Protein AF-A0A7D5HWD3-F1 (afdb_monomer)

Foldseek 3Di:
DVVVVVVVVVVVVVVVVVPPPVCPPDQDLCQQQDDDDDDQCCCVVVVFQKEWEDDQFKIKIKGWLAPLQDQKFKAWDQDPPQGIAEFRKGFKWWADPVRDIDTSVQWDWGDDGRTIMIGHNDRGTMIMIMGTADRFKGKGFDRRAFTKYKYKAYAQKDAPDPVQKDWPPDQWDWDADPRIIMTIHRGHRDRMIMIGIDRNVVVVVVVVVVVVVVVVVVVVVVVVVVVVVVVVVVCVVVPPPDDD

Radius of gyration: 29.06 Å; Cα contacts (8 Å, |Δi|>4): 435; chains: 1; bounding box: 81×44×94 Å

Mean predicted aligned error: 9.79 Å

Secondary structure (DSSP, 8-state):
-HHHHHHHHHHHHHHHHHS---------HHHHT------TTHHHHTT-SEEEEEETTEEEEEEE-TTT---EEEEEEEETTTEEEEPP-EEEEEE-TTS-EEEGGGSEEEE-SS-EEEE-SSSSSEEEEEEE--SSEEEEE--STT--EEEEPPTTEE---TTT-EEESS--EEEEETTEEEEEES---SSEEEEE-EEHHHHHHHHHHHHHHHHHHHHHHHHHHHHHHHHHHHHHHTT-----

Solvent-accessible surface area (backbone atoms only — not comparable to full-atom values): 13251 Å² total; per-residue (Å²): 116,73,71,61,55,51,53,50,52,52,49,52,51,53,49,56,66,67,48,76,79,80,70,74,92,57,81,42,70,71,45,24,56,37,91,71,90,78,70,83,54,49,29,68,77,67,74,19,38,28,30,33,48,35,48,96,51,31,30,42,37,36,34,54,34,59,86,67,74,52,42,67,43,59,32,34,42,83,38,98,86,77,44,50,29,47,51,69,58,24,30,32,35,38,32,38,82,88,66,54,72,43,50,34,93,61,40,52,74,49,74,52,86,40,24,25,39,36,39,52,81,50,54,47,28,34,42,33,38,31,32,71,38,54,94,51,36,43,75,44,52,45,60,61,72,57,38,20,36,32,41,34,44,34,76,52,30,44,47,83,51,77,93,62,14,41,67,36,71,78,83,57,52,77,51,76,57,94,62,19,29,38,41,36,26,80,55,37,81,56,62,48,40,40,40,29,34,38,54,53,68,58,52,55,55,51,52,51,52,52,53,52,52,50,52,52,51,51,51,50,55,53,50,53,55,54,50,51,54,49,55,52,50,53,42,66,72,65,62,72,76,73,84,132

Sequence (244 aa):
MRRRWLLIALAVVALAAGAGCLGSGTVSDQQLAQNATYDWNATEEANASVVVNATGGSYQAVLNVTGSNETELRFSQSSTFTGDQPVPIAAVQFRHPNGTVVNASAIDVSEGRDAVTVTLPGENGTFAYTAPMGSRSLGVPVVLSGASHEVVLPEGMRANLPVFGQVSPSGYERTVVDDRTHLHWSSVEANQLSVRYYLERDVYLFAGLVALAALVAVGGVVYFRLQIRRLEREREESGLDVNE

pLDDT: mean 88.35, std 12.12, range [39.94, 98.5]

Nearest PDB structures (foldseek):
  8atm-assembly1_B  TM=4.277E-01  e=1.608E-01  Homo sapiens
  8atm-assembly1_A  TM=3.998E-01  e=2.254E-01  Homo sapiens
  8ato-assembly1_A  TM=3.982E-01  e=7.350E-01  Homo sapiens
  7q1u-assembly1_B  TM=1.502E-01  e=6.947E-01  Escherichia coli K-12
  3d3i-assembly1_A  TM=1.543E-01  e=1.710E+00  Escherichia coli K-12

Structure (mmCIF, N/CA/C/O backbone):
data_AF-A0A7D5HWD3-F1
#
_entry.id   AF-A0A7D5HWD3-F1
#
loop_
_atom_site.group_PDB
_atom_site.id
_atom_site.type_symbol
_atom_site.label_atom_id
_atom_site.label_alt_id
_atom_site.label_comp_id
_atom_site.label_asym_id
_atom_site.label_entity_id
_atom_site.label_seq_id
_atom_site.pdbx_PDB_ins_code
_atom_site.Cartn_x
_atom_site.Cartn_y
_atom_site.Cartn_z
_atom_site.occupancy
_atom_site.B_iso_or_equiv
_atom_site.auth_seq_id
_atom_site.auth_comp_id
_atom_site.auth_asym_id
_atom_site.auth_atom_id
_atom_site.pdbx_PDB_model_num
ATOM 1 N N . MET A 1 1 ? 38.207 -26.701 36.034 1.00 59.94 1 MET A N 1
ATOM 2 C CA . MET A 1 1 ? 37.498 -25.508 35.506 1.00 59.94 1 MET A CA 1
ATOM 3 C C . MET A 1 1 ? 37.624 -25.348 33.987 1.00 59.94 1 MET A C 1
ATOM 5 O O . MET A 1 1 ? 36.594 -25.202 33.350 1.00 59.94 1 MET A O 1
ATOM 9 N N . ARG A 1 2 ? 38.815 -25.461 33.373 1.00 64.31 2 ARG A N 1
ATOM 10 C CA . ARG A 1 2 ? 39.045 -25.231 31.921 1.00 64.31 2 ARG A CA 1
ATOM 11 C C . ARG A 1 2 ? 38.179 -26.063 30.949 1.00 64.31 2 ARG A C 1
ATOM 13 O O . ARG A 1 2 ? 37.756 -25.549 29.925 1.00 64.31 2 ARG A O 1
ATOM 20 N N . ARG A 1 3 ? 37.837 -27.312 31.294 1.00 68.50 3 ARG A N 1
ATOM 21 C CA . ARG A 1 3 ? 37.014 -28.200 30.443 1.00 68.50 3 ARG A CA 1
ATOM 22 C C . ARG A 1 3 ? 35.540 -27.778 30.341 1.00 68.50 3 ARG A C 1
ATOM 24 O O . ARG A 1 3 ? 34.921 -28.011 29.315 1.00 68.50 3 ARG A O 1
ATOM 31 N N . ARG A 1 4 ? 34.991 -27.133 31.381 1.00 72.06 4 ARG A N 1
ATOM 32 C CA . ARG A 1 4 ? 33.606 -26.620 31.372 1.00 72.06 4 ARG A CA 1
ATOM 33 C C . ARG A 1 4 ? 33.481 -25.379 30.482 1.00 72.06 4 ARG A C 1
ATOM 35 O O . ARG A 1 4 ? 32.519 -25.268 29.740 1.00 72.06 4 ARG A O 1
ATOM 42 N N . TRP A 1 5 ? 34.499 -24.519 30.485 1.00 75.56 5 TRP A N 1
ATOM 43 C CA . TRP A 1 5 ? 34.571 -23.349 29.604 1.00 75.56 5 TRP A CA 1
ATOM 44 C C . TRP A 1 5 ? 34.705 -23.725 28.124 1.00 75.56 5 TRP A C 1
ATOM 46 O O . TRP A 1 5 ? 34.058 -23.108 27.288 1.00 75.56 5 TRP A O 1
ATOM 56 N N . LEU A 1 6 ? 35.464 -24.780 27.804 1.00 82.12 6 LEU A N 1
ATOM 57 C CA . LEU A 1 6 ? 35.578 -25.282 26.428 1.00 82.12 6 LEU A CA 1
ATOM 58 C C . LEU A 1 6 ? 34.249 -25.823 25.881 1.00 82.12 6 LEU A C 1
ATOM 60 O O . LEU A 1 6 ? 33.927 -25.588 24.723 1.00 82.12 6 LEU A O 1
ATOM 64 N N . LEU A 1 7 ? 33.458 -26.505 26.714 1.00 82.06 7 LEU A N 1
ATOM 65 C CA . LEU A 1 7 ? 32.143 -27.017 26.312 1.00 82.06 7 LEU A CA 1
ATOM 66 C C . LEU A 1 7 ? 31.121 -25.893 26.109 1.00 82.06 7 LEU A C 1
ATOM 68 O O . LEU A 1 7 ? 30.329 -25.957 25.176 1.00 82.06 7 LEU A O 1
ATOM 72 N N . ILE A 1 8 ? 31.171 -24.847 26.940 1.00 83.00 8 ILE A N 1
ATOM 73 C CA . ILE A 1 8 ? 30.324 -23.659 26.775 1.00 83.00 8 ILE A CA 1
ATOM 74 C C . ILE A 1 8 ? 30.700 -22.912 25.492 1.00 83.00 8 ILE A C 1
ATOM 76 O O . ILE A 1 8 ? 29.816 -22.555 24.723 1.00 83.00 8 ILE A O 1
ATOM 80 N N . ALA A 1 9 ? 31.994 -22.735 25.213 1.00 82.56 9 ALA A N 1
ATOM 81 C CA . ALA A 1 9 ? 32.448 -22.102 23.977 1.00 82.56 9 ALA A CA 1
ATOM 82 C C . ALA A 1 9 ? 32.003 -22.890 22.733 1.00 82.56 9 ALA A C 1
ATOM 84 O O . ALA A 1 9 ? 31.501 -22.301 21.781 1.00 82.56 9 ALA A O 1
ATOM 85 N N . LEU A 1 10 ? 32.109 -24.223 22.765 1.00 83.69 10 LEU A N 1
ATOM 86 C CA . LEU A 1 10 ? 31.647 -25.084 21.675 1.00 83.69 10 LEU A CA 1
ATOM 87 C C . LEU A 1 10 ? 30.123 -25.001 21.482 1.00 83.69 10 LEU A C 1
ATOM 89 O O . LEU 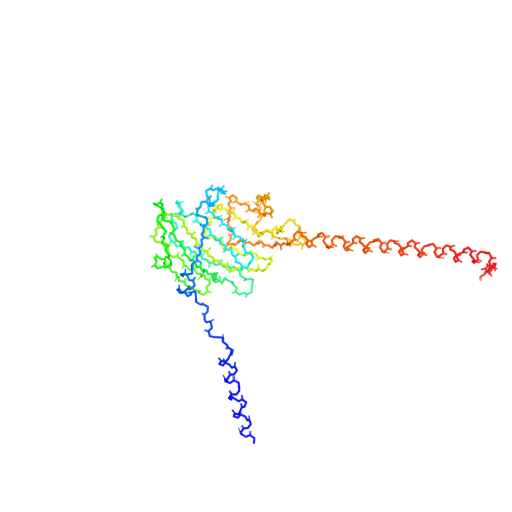A 1 10 ? 29.654 -24.948 20.350 1.00 83.69 10 LEU A O 1
ATOM 93 N N . ALA A 1 11 ? 29.355 -24.945 22.574 1.00 80.75 11 ALA A N 1
ATOM 94 C CA . ALA A 1 11 ? 27.904 -24.792 22.523 1.00 80.75 11 ALA A CA 1
ATOM 95 C C . ALA A 1 11 ? 27.486 -23.422 21.971 1.00 80.75 11 ALA A C 1
ATOM 97 O O . ALA A 1 11 ? 26.569 -23.358 21.163 1.00 80.75 11 ALA A O 1
ATOM 98 N N . VAL A 1 12 ? 28.180 -22.340 22.342 1.00 79.44 12 VAL A N 1
ATOM 99 C CA . VAL A 1 12 ? 27.933 -20.995 21.794 1.00 79.44 12 VAL A CA 1
ATOM 100 C C . VAL A 1 12 ? 28.265 -20.942 20.303 1.00 79.44 12 VAL A C 1
ATOM 102 O O . VAL A 1 12 ? 27.492 -20.377 19.541 1.00 79.44 12 VAL A O 1
ATOM 105 N N . VAL A 1 13 ? 29.355 -21.578 19.862 1.00 78.12 13 VAL A N 1
ATOM 106 C CA . VAL A 1 13 ? 29.702 -21.672 18.432 1.00 78.12 13 VAL A CA 1
ATOM 107 C C . VAL A 1 13 ? 28.678 -22.510 17.663 1.00 78.12 13 VAL A C 1
ATOM 109 O O . VAL A 1 13 ? 28.258 -22.109 16.584 1.00 78.12 13 VAL A O 1
ATOM 112 N N . ALA A 1 14 ? 28.221 -23.633 18.219 1.00 77.31 14 ALA A N 1
ATOM 113 C CA . ALA A 1 14 ? 27.182 -24.457 17.602 1.00 77.31 14 ALA A CA 1
ATOM 114 C C . ALA A 1 14 ? 25.828 -23.729 17.533 1.00 77.31 14 ALA A C 1
ATOM 116 O O . ALA A 1 14 ? 25.111 -23.850 16.544 1.00 77.31 14 ALA A O 1
ATOM 117 N N . LEU A 1 15 ? 25.494 -22.933 18.552 1.00 71.62 15 LEU A N 1
ATOM 118 C CA . LEU A 1 15 ? 24.269 -22.137 18.593 1.00 71.62 15 LEU A CA 1
ATOM 119 C C . LEU A 1 15 ? 24.356 -20.917 17.665 1.00 71.62 15 LEU A C 1
ATOM 121 O O . LEU A 1 15 ? 23.364 -20.576 17.037 1.00 71.62 15 LEU A O 1
ATOM 125 N N . ALA A 1 16 ? 25.542 -20.326 17.494 1.00 65.56 16 ALA A N 1
ATOM 126 C CA . ALA A 1 16 ? 25.808 -19.294 16.490 1.00 65.56 16 ALA A CA 1
ATOM 127 C C . ALA A 1 16 ? 25.813 -19.848 15.054 1.00 65.56 16 ALA A C 1
ATOM 129 O O . ALA A 1 16 ? 25.430 -19.139 14.133 1.00 65.56 16 ALA A O 1
ATOM 130 N N . ALA A 1 17 ? 26.205 -21.111 14.857 1.00 64.06 17 ALA A N 1
ATOM 131 C CA . ALA A 1 17 ? 26.113 -21.790 13.563 1.00 64.06 17 ALA A CA 1
ATOM 132 C C . ALA A 1 17 ? 24.680 -22.259 13.239 1.00 64.06 17 ALA A C 1
ATOM 134 O O . ALA A 1 17 ? 24.311 -22.333 12.071 1.00 64.06 17 ALA A O 1
ATOM 135 N N . GLY A 1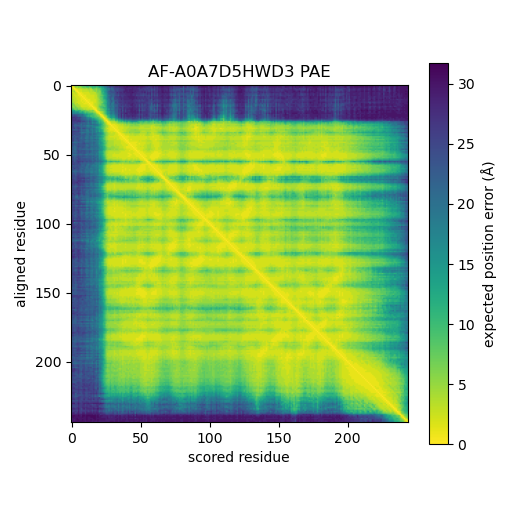 18 ? 23.874 -22.575 14.261 1.00 57.34 18 GLY A N 1
ATOM 136 C CA . GLY A 1 18 ? 22.461 -22.947 14.123 1.00 57.34 18 GLY A CA 1
ATOM 137 C C . GLY A 1 18 ? 21.504 -21.752 14.058 1.00 57.34 18 GLY A C 1
ATOM 138 O O . GLY A 1 18 ? 20.444 -21.842 13.441 1.00 57.34 18 GLY A O 1
ATOM 139 N N . ALA A 1 19 ? 21.876 -20.615 14.648 1.00 55.75 19 ALA A N 1
ATOM 140 C CA . ALA A 1 19 ? 21.243 -19.334 14.386 1.00 55.75 19 ALA A CA 1
ATOM 141 C C . ALA A 1 19 ? 21.695 -18.887 12.995 1.00 55.75 19 ALA A C 1
ATOM 143 O O . ALA A 1 19 ? 22.733 -18.250 12.861 1.00 55.75 19 ALA A O 1
ATOM 144 N N . GLY A 1 20 ? 20.948 -19.266 11.957 1.00 42.69 20 GLY A N 1
ATOM 145 C CA . GLY A 1 20 ? 21.157 -18.852 10.569 1.00 42.69 20 GLY A CA 1
ATOM 146 C C . GLY A 1 20 ? 21.033 -17.337 10.371 1.00 42.69 20 GLY A C 1
ATOM 147 O O . GLY A 1 20 ? 20.156 -16.870 9.658 1.00 42.69 20 GLY A O 1
ATOM 148 N N . CYS A 1 21 ? 21.927 -16.562 10.982 1.00 51.97 21 CYS A N 1
ATOM 149 C CA . CYS A 1 21 ? 22.074 -15.120 10.830 1.00 51.97 21 CYS A CA 1
ATOM 150 C C . CYS A 1 21 ? 23.088 -14.789 9.717 1.00 51.97 21 CYS A C 1
ATOM 152 O O . CYS A 1 21 ? 23.757 -13.762 9.747 1.00 51.97 21 CYS A 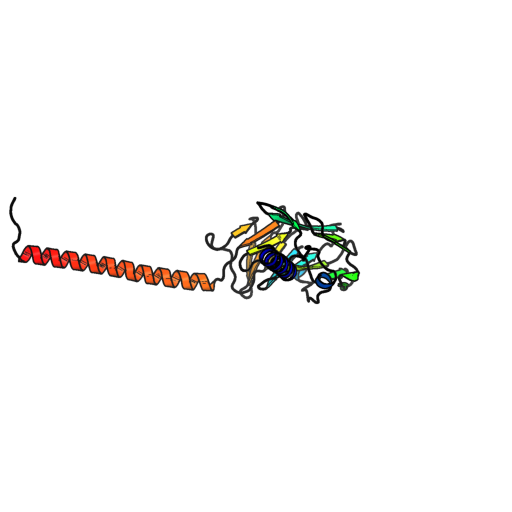O 1
ATOM 154 N N . LEU A 1 22 ? 23.222 -15.693 8.739 1.00 44.69 22 LEU A N 1
ATOM 155 C CA . LEU A 1 22 ? 23.983 -15.505 7.499 1.00 44.69 22 LEU A CA 1
ATOM 156 C C . LEU A 1 22 ? 23.052 -15.203 6.313 1.00 44.69 22 LEU A C 1
ATOM 158 O O . LEU A 1 22 ? 23.360 -15.536 5.175 1.00 44.69 22 LEU A O 1
ATOM 162 N N . GLY A 1 23 ? 21.903 -14.578 6.573 1.00 41.31 23 GLY A N 1
ATOM 163 C CA . GLY A 1 23 ? 21.117 -13.913 5.541 1.00 41.31 23 GLY A CA 1
ATOM 164 C C . GLY A 1 23 ? 21.612 -12.482 5.394 1.00 41.31 23 GLY A C 1
ATOM 165 O O . GLY A 1 23 ? 21.007 -11.569 5.948 1.00 41.31 23 GLY A O 1
ATOM 166 N N . SER A 1 24 ? 22.731 -12.271 4.698 1.00 42.19 24 SER A N 1
ATOM 167 C CA . SER A 1 24 ? 22.982 -10.956 4.107 1.00 42.19 24 SER A CA 1
ATOM 168 C C . SER A 1 24 ? 21.810 -10.689 3.168 1.00 42.19 24 SER A C 1
ATOM 170 O O . SER A 1 24 ? 21.626 -11.442 2.214 1.00 42.19 24 SER A O 1
ATOM 172 N N . GLY A 1 25 ? 20.974 -9.708 3.514 1.00 47.97 25 GLY A N 1
ATOM 173 C CA . GLY A 1 25 ? 19.828 -9.269 2.724 1.00 47.97 25 GLY A CA 1
ATOM 174 C C . GLY A 1 25 ? 20.307 -8.771 1.373 1.00 47.97 25 GLY A C 1
ATOM 175 O O . GLY A 1 25 ? 20.655 -7.611 1.231 1.00 47.97 25 GLY A O 1
ATOM 176 N N . THR A 1 26 ? 20.438 -9.704 0.444 1.00 57.28 26 THR A N 1
ATOM 177 C CA . THR A 1 26 ? 20.667 -9.461 -0.968 1.00 57.28 26 THR A CA 1
ATOM 178 C C . THR A 1 26 ? 19.527 -10.152 -1.694 1.00 57.28 26 THR A C 1
ATOM 180 O O . THR A 1 26 ? 19.336 -11.363 -1.529 1.00 57.28 26 THR A O 1
ATOM 183 N N . VAL A 1 27 ? 18.761 -9.401 -2.472 1.00 75.56 27 VAL A N 1
ATOM 184 C CA . VAL A 1 27 ? 17.769 -9.888 -3.417 1.00 75.56 27 VAL A CA 1
ATOM 185 C C . VAL A 1 27 ? 18.462 -10.931 -4.292 1.00 75.56 27 VAL A C 1
ATOM 187 O O . VAL A 1 27 ? 19.374 -10.625 -5.052 1.00 75.56 27 VAL A O 1
ATOM 190 N N . SER A 1 28 ? 18.091 -12.198 -4.103 1.00 83.75 28 SER A N 1
ATOM 191 C CA . SER A 1 28 ? 18.726 -13.311 -4.810 1.00 83.75 28 SER A CA 1
ATOM 192 C C . SER A 1 28 ? 18.126 -13.484 -6.200 1.00 83.75 28 SER A C 1
ATOM 194 O O . SER A 1 28 ? 16.915 -13.328 -6.376 1.00 83.75 28 SER A O 1
ATOM 196 N N . ASP A 1 29 ? 18.934 -13.921 -7.166 1.00 85.94 29 ASP A N 1
ATOM 197 C CA . ASP A 1 29 ? 18.457 -14.262 -8.515 1.00 85.94 29 ASP A CA 1
ATOM 198 C C . ASP A 1 29 ? 17.296 -15.263 -8.474 1.00 85.94 29 ASP A C 1
ATOM 200 O O . ASP A 1 29 ? 16.342 -15.170 -9.243 1.00 85.94 29 ASP A O 1
ATOM 204 N N . GLN A 1 30 ? 17.330 -16.198 -7.518 1.00 86.25 30 GLN A N 1
ATOM 205 C CA . GLN A 1 30 ? 16.253 -17.160 -7.306 1.00 86.25 30 GLN A CA 1
ATOM 206 C C . GLN A 1 30 ? 14.950 -16.487 -6.853 1.00 86.25 30 GLN A C 1
ATOM 208 O O . GLN A 1 30 ? 13.875 -16.916 -7.266 1.00 86.25 30 GLN A O 1
ATOM 213 N N . GLN A 1 31 ? 15.026 -15.452 -6.011 1.00 90.81 31 GLN A N 1
ATOM 214 C CA . GLN A 1 31 ? 13.865 -14.670 -5.583 1.00 90.81 31 GLN A CA 1
ATOM 215 C C . GLN A 1 31 ? 13.302 -13.828 -6.731 1.00 90.81 31 GLN A C 1
ATOM 217 O O . GLN A 1 31 ? 12.084 -13.752 -6.903 1.00 90.81 31 GLN A O 1
ATOM 222 N N . LEU A 1 32 ? 14.175 -13.239 -7.546 1.00 92.31 32 LEU A N 1
ATOM 223 C CA . LEU A 1 32 ? 13.786 -12.475 -8.729 1.00 92.31 32 LEU A CA 1
ATOM 224 C C . LEU A 1 32 ? 13.134 -13.353 -9.799 1.00 92.31 32 LEU A C 1
ATOM 226 O O . LEU A 1 32 ? 12.157 -12.933 -10.410 1.00 92.31 32 LEU A O 1
ATOM 230 N N . ALA A 1 33 ? 13.626 -14.579 -9.987 1.00 92.94 33 ALA A N 1
ATOM 231 C CA . ALA A 1 33 ? 13.128 -15.537 -10.973 1.00 92.94 33 ALA A CA 1
ATOM 232 C C . ALA A 1 33 ? 11.915 -16.366 -10.503 1.00 92.94 33 ALA A C 1
ATOM 234 O O . ALA A 1 33 ? 11.529 -17.327 -11.174 1.00 92.94 33 ALA A O 1
ATOM 235 N N . GLN A 1 34 ? 11.315 -16.040 -9.352 1.00 92.50 34 GLN A N 1
ATOM 236 C CA . GLN A 1 34 ? 10.102 -16.712 -8.886 1.00 92.50 34 GLN A CA 1
ATOM 237 C C . GLN A 1 34 ? 8.961 -16.558 -9.897 1.00 92.50 34 GLN A C 1
ATOM 239 O O . GLN A 1 34 ? 8.787 -15.512 -10.521 1.00 92.50 34 GLN A O 1
ATOM 244 N N . ASN A 1 35 ? 8.160 -17.612 -10.038 1.00 90.19 35 ASN A N 1
ATOM 245 C CA . ASN A 1 35 ? 7.008 -17.587 -10.925 1.00 90.19 35 ASN A CA 1
ATOM 246 C C . ASN A 1 35 ? 5.862 -16.802 -10.272 1.00 90.19 35 ASN A C 1
ATOM 248 O O . ASN A 1 35 ? 5.396 -17.170 -9.193 1.00 90.19 35 ASN A O 1
ATOM 252 N N . ALA A 1 36 ? 5.401 -15.749 -10.942 1.00 91.75 36 ALA A N 1
ATOM 253 C CA . ALA A 1 36 ? 4.219 -14.987 -10.571 1.00 91.75 36 ALA A CA 1
ATOM 254 C C . ALA A 1 36 ? 3.399 -14.671 -11.821 1.00 91.75 36 ALA A C 1
ATOM 256 O O . ALA A 1 36 ? 3.931 -14.529 -12.920 1.00 91.75 36 ALA A O 1
ATOM 257 N N . THR A 1 37 ? 2.088 -14.553 -11.651 1.00 93.69 37 THR A N 1
ATOM 258 C CA . THR A 1 37 ? 1.191 -14.061 -12.697 1.00 93.69 37 THR A CA 1
ATOM 259 C C . THR A 1 37 ? 0.743 -12.662 -12.313 1.00 93.69 37 THR A C 1
ATOM 261 O O . THR A 1 37 ? 0.327 -12.449 -11.173 1.00 93.69 37 THR A O 1
ATOM 264 N N . TYR A 1 38 ? 0.853 -11.730 -13.254 1.00 95.62 38 TYR A N 1
ATOM 265 C CA . TYR A 1 38 ? 0.477 -10.334 -13.075 1.00 95.62 38 TYR A CA 1
ATOM 266 C C . TYR A 1 38 ? -0.662 -9.968 -14.012 1.00 95.62 38 TYR A C 1
ATOM 268 O O . TYR A 1 38 ? -0.725 -10.447 -15.148 1.00 95.62 38 TYR A O 1
ATOM 276 N N . ASP A 1 39 ? -1.535 -9.091 -13.531 1.00 95.25 39 ASP A N 1
ATOM 277 C CA . ASP A 1 39 ? -2.525 -8.441 -14.369 1.00 95.25 39 ASP A CA 1
ATOM 278 C C . ASP A 1 39 ? -1.896 -7.228 -15.054 1.00 95.25 39 ASP A C 1
ATOM 280 O O . ASP A 1 39 ? -1.764 -6.143 -14.491 1.00 95.25 39 ASP A O 1
ATOM 284 N N . TRP A 1 40 ? -1.457 -7.444 -16.285 1.00 94.88 40 TRP A N 1
ATOM 285 C CA . TRP A 1 40 ? -0.765 -6.427 -17.056 1.00 94.88 40 TRP A CA 1
ATOM 286 C C . TRP A 1 40 ? -1.671 -5.306 -17.578 1.00 94.88 40 TRP A C 1
ATOM 288 O O . TRP A 1 40 ? -1.148 -4.292 -18.038 1.00 94.88 40 TRP A O 1
ATOM 298 N N . ASN A 1 41 ? -2.993 -5.493 -17.553 1.00 94.50 41 ASN A N 1
ATOM 299 C CA . ASN A 1 41 ? -3.955 -4.494 -18.020 1.00 94.50 41 ASN A CA 1
ATOM 300 C C . ASN A 1 41 ? -4.531 -3.671 -16.864 1.00 94.50 41 ASN A C 1
ATOM 302 O O . ASN A 1 41 ? -5.198 -2.670 -17.111 1.00 94.50 41 ASN A O 1
ATOM 306 N N . ALA A 1 42 ? -4.204 -4.030 -15.619 1.00 93.44 42 ALA A N 1
ATOM 307 C CA . ALA A 1 42 ? -4.673 -3.342 -14.426 1.00 93.44 42 ALA A CA 1
ATOM 308 C C . ALA A 1 42 ? -4.450 -1.822 -14.481 1.00 93.44 42 ALA A C 1
ATOM 310 O O . ALA A 1 42 ? -5.326 -1.067 -14.084 1.00 93.44 42 ALA A O 1
ATOM 311 N N . THR A 1 43 ? -3.310 -1.355 -15.002 1.00 93.69 43 THR A N 1
ATOM 312 C CA . THR A 1 43 ? -3.002 0.083 -15.135 1.00 93.69 43 THR A CA 1
ATOM 313 C C . THR A 1 43 ? -3.934 0.807 -16.108 1.00 93.69 43 THR A C 1
ATOM 315 O O . THR A 1 43 ? -4.334 1.943 -15.855 1.00 93.69 43 THR A O 1
ATOM 318 N N . GLU A 1 44 ? -4.324 0.154 -17.202 1.00 92.50 44 GLU A N 1
ATOM 319 C CA . GLU A 1 44 ? -5.270 0.701 -18.178 1.00 92.50 44 GLU A CA 1
ATOM 320 C C . GLU A 1 44 ? -6.701 0.690 -17.628 1.00 92.50 44 GLU A C 1
ATOM 322 O O . GLU A 1 44 ? -7.410 1.690 -17.739 1.00 92.50 44 GLU A O 1
ATOM 327 N N . GLU A 1 45 ? -7.108 -0.405 -16.981 1.00 92.75 45 GLU A N 1
ATOM 328 C CA . GLU A 1 45 ? -8.439 -0.558 -16.378 1.00 92.75 45 GLU A CA 1
ATOM 329 C C . GLU A 1 45 ? -8.669 0.419 -15.214 1.00 92.75 45 GLU A C 1
ATOM 331 O O . GLU A 1 45 ? -9.738 1.023 -15.107 1.00 92.75 45 GLU A O 1
ATOM 336 N N . ALA A 1 46 ? -7.645 0.621 -14.383 1.00 91.44 46 ALA A N 1
ATOM 337 C CA . ALA A 1 46 ? -7.629 1.564 -13.265 1.00 91.44 46 ALA A CA 1
ATOM 338 C C . ALA A 1 46 ? -7.447 3.030 -13.692 1.00 91.44 46 ALA A C 1
ATOM 340 O O . ALA A 1 46 ? -7.590 3.937 -12.870 1.00 91.44 46 ALA A O 1
ATOM 341 N N . ASN A 1 47 ? -7.078 3.282 -14.955 1.00 93.62 47 ASN A N 1
ATOM 342 C CA . ASN A 1 47 ? -6.608 4.591 -15.417 1.00 93.62 47 ASN A CA 1
ATOM 343 C C . ASN A 1 47 ? -5.501 5.164 -14.496 1.00 93.62 47 ASN A C 1
ATOM 345 O O . ASN A 1 47 ? -5.504 6.344 -14.129 1.00 93.62 47 ASN A O 1
ATOM 349 N N . ALA A 1 48 ? -4.571 4.299 -14.079 1.00 94.19 48 ALA A N 1
ATOM 350 C CA . ALA A 1 48 ? -3.501 4.604 -13.135 1.00 94.19 48 ALA A CA 1
ATOM 351 C C . ALA A 1 48 ? -2.139 4.172 -13.693 1.00 94.19 48 ALA A C 1
ATOM 353 O O . ALA A 1 48 ? -2.009 3.101 -14.283 1.00 94.19 48 ALA A O 1
ATOM 354 N N . SER A 1 49 ? -1.090 4.969 -13.484 1.00 95.38 49 SER A N 1
ATOM 355 C CA . SER A 1 49 ? 0.266 4.594 -13.908 1.00 95.38 49 SER A CA 1
ATOM 356 C C . SER A 1 49 ? 0.832 3.440 -13.082 1.00 95.38 49 SER A C 1
ATOM 358 O O . SER A 1 49 ? 1.600 2.633 -13.601 1.00 95.38 49 SER A O 1
ATOM 360 N N . VAL A 1 50 ? 0.454 3.350 -11.808 1.00 96.50 50 VAL A N 1
ATOM 361 C CA . VAL A 1 50 ? 0.891 2.297 -10.889 1.00 96.50 50 VAL A CA 1
ATOM 362 C C . VAL A 1 50 ? -0.324 1.665 -10.232 1.00 96.50 50 VAL A C 1
ATOM 364 O O . VAL A 1 50 ? -1.129 2.368 -9.630 1.00 96.50 50 VAL A O 1
ATOM 367 N N . VAL A 1 51 ? -0.435 0.340 -10.294 1.00 97.69 51 VAL A N 1
ATOM 368 C CA . VAL A 1 51 ? -1.477 -0.416 -9.589 1.00 97.69 51 VAL A CA 1
ATOM 369 C C . VAL A 1 51 ? -0.838 -1.408 -8.638 1.00 97.69 51 VAL A C 1
ATOM 371 O O . VAL A 1 51 ? 0.038 -2.182 -9.020 1.00 97.69 51 VAL A O 1
ATOM 374 N N . VAL A 1 52 ? -1.295 -1.394 -7.390 1.00 97.38 52 VAL A N 1
ATOM 375 C CA . VAL A 1 52 ? -0.834 -2.271 -6.319 1.00 97.38 52 VAL A CA 1
ATOM 376 C C . VAL A 1 52 ? -1.990 -3.126 -5.834 1.00 97.38 52 VAL A C 1
ATOM 378 O O . VAL A 1 52 ? -2.944 -2.626 -5.245 1.00 97.38 52 VAL A O 1
ATOM 381 N N . ASN A 1 53 ? -1.881 -4.432 -6.026 1.00 96.81 53 ASN A N 1
ATOM 382 C CA . ASN A 1 53 ? -2.856 -5.415 -5.590 1.00 96.81 53 ASN A CA 1
ATOM 383 C C . ASN A 1 53 ? -2.327 -6.157 -4.356 1.00 96.81 53 ASN A C 1
ATOM 385 O O . ASN A 1 53 ? -1.410 -6.974 -4.448 1.00 96.81 53 ASN A O 1
ATOM 389 N N . ALA A 1 54 ? -2.880 -5.848 -3.183 1.00 95.44 54 ALA A N 1
ATOM 390 C CA . ALA A 1 54 ? -2.467 -6.455 -1.924 1.00 95.44 54 ALA A CA 1
ATOM 391 C C . ALA A 1 54 ? -3.204 -7.779 -1.662 1.00 95.44 54 ALA A C 1
ATOM 393 O O . ALA A 1 54 ? -4.434 -7.826 -1.602 1.00 95.44 54 ALA A O 1
ATOM 394 N N . THR A 1 55 ? -2.438 -8.844 -1.423 1.00 88.12 55 THR A N 1
ATOM 395 C CA . THR A 1 55 ? -2.913 -10.212 -1.177 1.00 88.12 55 THR A CA 1
ATOM 396 C C . THR A 1 55 ? -2.298 -10.738 0.118 1.00 88.12 55 THR A C 1
ATOM 398 O O . THR A 1 55 ? -1.086 -10.872 0.204 1.00 88.12 55 THR A O 1
ATOM 401 N N . GLY A 1 56 ? -3.107 -11.023 1.144 1.00 79.56 56 GLY A N 1
ATOM 402 C CA . GLY A 1 56 ? -2.675 -11.292 2.531 1.00 79.56 56 GLY A CA 1
ATOM 403 C C . GLY A 1 56 ? -1.242 -11.828 2.733 1.00 79.56 56 GLY A C 1
ATOM 404 O O . GLY A 1 56 ? -1.028 -13.036 2.724 1.00 79.56 56 GLY A O 1
ATOM 405 N N . GLY A 1 57 ? -0.284 -10.917 2.967 1.00 87.50 57 GLY A N 1
ATOM 406 C CA . GLY A 1 57 ? 1.136 -11.211 3.230 1.00 87.50 57 GLY A CA 1
ATOM 407 C C . GLY A 1 57 ? 2.122 -10.634 2.204 1.00 87.50 57 GLY A C 1
ATOM 408 O O . GLY A 1 57 ? 3.253 -10.305 2.562 1.00 87.50 57 GLY A O 1
ATOM 409 N N . SER A 1 58 ? 1.692 -10.419 0.962 1.00 94.31 58 SER A N 1
ATOM 410 C CA . SER A 1 58 ? 2.467 -9.753 -0.094 1.00 94.31 58 SER A CA 1
ATOM 411 C C . SER A 1 58 ? 1.579 -8.849 -0.949 1.00 94.31 58 SER A C 1
ATOM 413 O O . SER A 1 58 ? 0.355 -8.911 -0.901 1.00 94.31 58 SER A O 1
ATOM 415 N N . TYR A 1 59 ? 2.179 -7.988 -1.752 1.00 95.69 59 TYR A N 1
ATOM 416 C CA . TYR A 1 59 ? 1.463 -7.264 -2.791 1.00 95.69 59 TYR A CA 1
ATOM 417 C C . TYR A 1 59 ? 2.153 -7.460 -4.130 1.00 95.69 59 TYR A C 1
ATOM 419 O O . TYR A 1 59 ? 3.372 -7.624 -4.200 1.00 95.69 59 TYR A O 1
ATOM 427 N N . GLN A 1 60 ? 1.350 -7.432 -5.182 1.00 97.00 60 GLN A N 1
ATOM 428 C CA . GLN A 1 60 ? 1.804 -7.396 -6.560 1.00 97.00 60 GLN A CA 1
ATOM 429 C C . GLN A 1 60 ? 1.642 -5.971 -7.068 1.00 97.00 60 GLN A C 1
ATOM 431 O O . GLN A 1 60 ? 0.583 -5.373 -6.889 1.00 97.00 60 GLN A O 1
ATOM 436 N N . ALA A 1 61 ? 2.680 -5.419 -7.676 1.00 97.12 61 ALA A N 1
ATOM 437 C CA . ALA A 1 61 ? 2.648 -4.081 -8.239 1.00 97.12 61 ALA A CA 1
ATOM 438 C C . ALA A 1 61 ? 2.940 -4.139 -9.736 1.00 97.12 61 ALA A C 1
ATOM 440 O O . ALA A 1 61 ? 3.822 -4.879 -10.169 1.00 97.12 61 ALA A O 1
ATOM 441 N N . VAL A 1 62 ? 2.192 -3.351 -10.502 1.00 97.62 62 VAL A N 1
ATOM 442 C CA . VAL A 1 62 ? 2.304 -3.218 -11.955 1.00 97.62 62 VAL A CA 1
ATOM 443 C C . VAL A 1 62 ? 2.450 -1.734 -12.275 1.00 9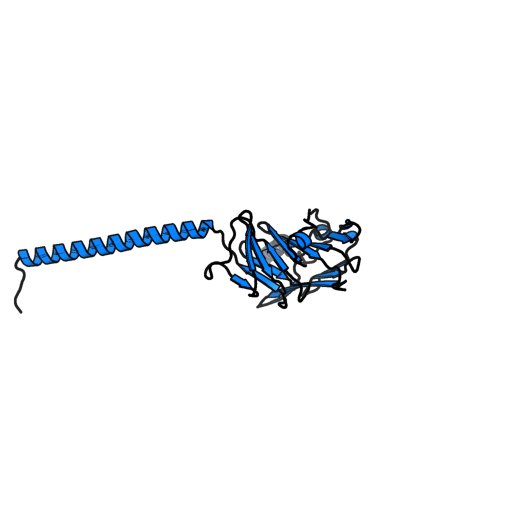7.62 62 VAL A C 1
ATOM 445 O O . VAL A 1 62 ? 1.616 -0.922 -11.883 1.00 97.62 62 VAL A O 1
ATOM 448 N N . LEU A 1 63 ? 3.540 -1.378 -12.948 1.00 95.94 63 LEU A N 1
ATOM 449 C CA . LEU A 1 63 ? 3.966 -0.011 -13.220 1.00 95.94 63 LEU A CA 1
ATOM 450 C C . LEU A 1 63 ? 4.052 0.187 -14.724 1.00 95.94 63 LEU A C 1
ATOM 452 O O . LEU A 1 63 ? 4.807 -0.508 -15.402 1.00 95.94 63 LEU A O 1
ATOM 456 N N . ASN A 1 64 ? 3.311 1.150 -15.251 1.00 95.38 64 ASN A N 1
ATOM 457 C CA . ASN A 1 64 ? 3.450 1.590 -16.627 1.00 95.38 64 ASN A CA 1
ATOM 458 C C . ASN A 1 64 ? 4.527 2.678 -16.705 1.00 95.38 64 ASN A C 1
ATOM 460 O O . ASN A 1 64 ? 4.338 3.779 -16.195 1.00 95.38 64 ASN A O 1
ATOM 464 N N . VAL A 1 65 ? 5.646 2.360 -17.354 1.00 93.31 65 VAL A N 1
ATOM 465 C CA . VAL A 1 65 ? 6.777 3.285 -17.553 1.00 93.31 65 VAL A CA 1
ATOM 466 C C . VAL A 1 65 ? 6.741 3.956 -18.928 1.00 93.31 65 VAL A C 1
ATOM 468 O O . VAL A 1 65 ? 7.650 4.681 -19.316 1.00 93.31 65 VAL A O 1
ATOM 471 N N . THR A 1 66 ? 5.689 3.713 -19.708 1.00 88.81 66 THR A N 1
ATOM 472 C CA . THR A 1 66 ? 5.559 4.296 -21.044 1.00 88.81 66 THR A CA 1
ATOM 473 C C . THR A 1 66 ? 5.436 5.815 -20.941 1.00 88.81 66 THR A C 1
ATOM 475 O O . THR A 1 66 ? 4.495 6.329 -20.341 1.00 88.81 66 THR A O 1
ATOM 478 N N . GLY A 1 67 ? 6.380 6.539 -21.546 1.00 82.00 67 GLY A N 1
ATOM 479 C CA . GLY A 1 67 ? 6.393 8.005 -21.554 1.00 82.00 67 GLY A CA 1
ATOM 480 C C . GLY A 1 67 ? 6.971 8.678 -20.303 1.00 82.00 67 GLY A C 1
ATOM 481 O O . GLY A 1 67 ? 7.029 9.907 -20.281 1.00 82.00 67 GLY A O 1
ATOM 482 N N . SER A 1 68 ? 7.440 7.926 -19.296 1.00 78.50 68 SER A N 1
ATOM 483 C CA . SER A 1 68 ? 8.147 8.510 -18.144 1.00 78.50 68 SER A CA 1
ATOM 484 C C . SER A 1 68 ? 9.620 8.820 -18.439 1.00 78.50 68 SER A C 1
ATOM 486 O O . SER A 1 68 ? 10.215 9.624 -17.733 1.00 78.50 68 SER A O 1
ATOM 488 N N . ASN A 1 69 ? 10.201 8.242 -19.502 1.00 80.38 69 ASN A N 1
ATOM 489 C CA . ASN A 1 69 ? 11.646 8.267 -19.804 1.00 80.38 69 ASN A CA 1
ATOM 490 C C . ASN A 1 69 ? 12.528 7.723 -18.659 1.00 80.38 69 ASN A C 1
ATOM 492 O O . ASN A 1 69 ? 13.732 7.965 -18.638 1.00 80.38 69 ASN A O 1
ATOM 496 N N . GLU A 1 70 ? 11.937 6.978 -17.721 1.00 81.81 70 GLU A N 1
ATOM 497 C CA . GLU A 1 70 ? 12.640 6.371 -16.592 1.00 81.81 70 GLU A CA 1
ATOM 498 C C . GLU A 1 70 ? 13.102 4.965 -16.983 1.00 81.81 70 GLU A C 1
ATOM 500 O O . GLU A 1 70 ? 12.291 4.054 -17.153 1.00 81.81 70 GLU A O 1
ATOM 505 N N . THR A 1 71 ? 14.413 4.774 -17.126 1.00 87.25 71 THR A N 1
ATOM 506 C CA . THR A 1 71 ? 15.020 3.449 -17.348 1.00 87.25 71 THR A CA 1
ATOM 507 C C . THR A 1 71 ? 15.517 2.808 -16.059 1.00 87.25 71 THR A C 1
ATOM 509 O O . THR A 1 71 ? 15.822 1.618 -16.047 1.00 87.25 71 THR A O 1
ATOM 512 N N . GLU A 1 72 ? 15.615 3.585 -14.982 1.00 92.81 72 GLU A N 1
ATOM 513 C CA . GLU A 1 72 ? 16.096 3.148 -13.678 1.00 92.81 72 GLU A CA 1
ATOM 514 C C . GLU A 1 72 ? 15.017 3.406 -12.623 1.00 92.81 72 GLU A C 1
ATOM 516 O O . GLU A 1 72 ? 14.551 4.525 -12.442 1.00 92.81 72 GLU A O 1
ATOM 521 N N . LEU A 1 73 ? 14.611 2.354 -11.920 1.00 94.25 73 LEU A N 1
ATOM 522 C CA . LEU A 1 73 ? 13.585 2.402 -10.888 1.00 94.25 73 LEU A CA 1
ATOM 523 C C . LEU A 1 73 ? 14.224 2.186 -9.519 1.00 94.25 73 LEU A C 1
ATOM 525 O O . LEU A 1 73 ? 14.868 1.163 -9.277 1.00 94.25 73 LEU A O 1
ATOM 529 N N . ARG A 1 74 ? 14.019 3.134 -8.601 1.00 94.44 74 ARG A N 1
ATOM 530 C CA . ARG A 1 74 ? 14.575 3.083 -7.245 1.00 94.44 74 ARG A CA 1
ATOM 531 C C . ARG A 1 74 ? 13.498 2.736 -6.218 1.00 94.44 74 ARG A C 1
ATOM 533 O O . ARG A 1 74 ? 12.590 3.518 -5.960 1.00 94.44 74 ARG A O 1
ATOM 540 N N . PHE A 1 75 ? 13.650 1.586 -5.571 1.00 94.56 75 PHE A N 1
ATOM 541 C CA . PHE A 1 75 ? 12.748 1.080 -4.539 1.00 94.56 75 PHE A CA 1
ATOM 542 C C . PHE A 1 75 ? 13.345 1.314 -3.150 1.00 94.56 75 PHE A C 1
ATOM 544 O O . PHE A 1 75 ? 14.215 0.567 -2.694 1.00 94.56 75 PHE A O 1
ATOM 551 N N . SER A 1 76 ? 12.861 2.356 -2.477 1.00 92.56 76 SER A N 1
ATOM 552 C CA . SER A 1 76 ? 13.276 2.745 -1.127 1.00 92.56 76 SER A CA 1
ATOM 553 C C . SER A 1 76 ? 12.058 2.962 -0.237 1.00 92.56 76 SER A C 1
ATOM 555 O O . SER A 1 76 ? 11.066 3.544 -0.673 1.00 92.56 76 SER A O 1
ATOM 557 N N . GLN A 1 77 ? 12.139 2.515 1.012 1.00 89.50 77 GLN A N 1
ATOM 558 C CA . GLN A 1 77 ? 11.153 2.824 2.044 1.00 89.50 77 GLN A CA 1
ATOM 559 C C . GLN A 1 77 ? 11.818 3.578 3.189 1.00 89.50 77 GLN A C 1
ATOM 561 O O . GLN A 1 77 ? 12.866 3.171 3.695 1.00 89.50 77 GLN A O 1
ATOM 566 N N . SER A 1 78 ? 11.191 4.662 3.634 1.00 86.19 78 SER A N 1
ATOM 567 C CA . SER A 1 78 ? 11.728 5.469 4.724 1.00 86.19 78 SER A CA 1
ATOM 568 C C . SER A 1 78 ? 11.277 4.910 6.071 1.00 86.19 78 SER A C 1
ATOM 570 O O . SER A 1 78 ? 10.085 4.752 6.343 1.00 86.19 78 SER A O 1
ATOM 572 N N . SER A 1 79 ? 12.238 4.646 6.953 1.00 81.31 79 SER A N 1
ATOM 573 C CA . SER A 1 79 ? 12.002 4.234 8.336 1.00 81.31 79 SER A CA 1
ATOM 574 C C . SER A 1 79 ? 12.469 5.320 9.302 1.00 81.31 79 SER A C 1
ATOM 576 O O . SER A 1 79 ? 13.577 5.844 9.192 1.00 81.31 79 SER A O 1
ATOM 578 N N . THR A 1 80 ? 11.639 5.638 10.299 1.00 77.38 80 THR A N 1
ATOM 579 C CA . THR A 1 80 ? 11.887 6.732 11.255 1.00 77.38 80 THR A CA 1
ATOM 580 C C . THR A 1 80 ? 13.197 6.580 12.033 1.00 77.38 80 THR A C 1
ATOM 582 O O . THR A 1 80 ? 13.793 7.581 12.418 1.00 77.38 80 THR A O 1
ATOM 585 N N . PHE A 1 81 ? 13.650 5.347 12.274 1.00 81.00 81 PHE A N 1
ATOM 586 C CA . PHE A 1 81 ? 14.808 5.076 13.135 1.00 81.00 81 PHE A CA 1
ATOM 587 C C . PHE A 1 81 ? 16.046 4.591 12.382 1.00 81.00 81 PHE A C 1
ATOM 589 O O . PHE A 1 81 ? 17.155 4.745 12.885 1.00 81.00 81 PHE A O 1
ATOM 596 N N . THR A 1 82 ? 15.869 3.989 11.207 1.00 82.31 82 THR A N 1
ATOM 597 C CA . THR A 1 82 ? 16.963 3.360 10.448 1.00 82.31 82 THR A CA 1
ATOM 598 C C . THR A 1 82 ? 17.310 4.111 9.166 1.00 82.31 82 THR A C 1
ATOM 600 O O . THR A 1 82 ? 18.277 3.745 8.510 1.00 82.31 82 THR A O 1
ATOM 603 N N . GLY A 1 83 ? 16.562 5.167 8.828 1.00 87.38 83 GLY A N 1
ATOM 604 C CA . GLY A 1 83 ? 16.694 5.866 7.553 1.00 87.38 83 GLY A CA 1
ATOM 605 C C . GLY A 1 83 ? 16.026 5.100 6.415 1.00 87.38 83 GLY A C 1
ATOM 606 O O . GLY A 1 83 ? 15.142 4.270 6.644 1.00 87.38 83 GLY A O 1
ATOM 607 N N . ASP A 1 84 ? 16.442 5.397 5.191 1.00 90.25 84 ASP A N 1
ATOM 608 C CA . ASP A 1 84 ? 15.957 4.721 3.991 1.00 90.25 84 ASP A CA 1
ATOM 609 C C . ASP A 1 84 ? 16.470 3.284 3.936 1.00 90.25 84 ASP A C 1
ATOM 611 O O . ASP A 1 84 ? 17.628 3.019 4.252 1.00 90.25 84 ASP A O 1
ATOM 615 N N . GLN A 1 85 ? 15.592 2.348 3.592 1.00 90.69 85 GLN A N 1
ATOM 616 C CA . GLN A 1 85 ? 15.892 0.924 3.521 1.00 90.69 85 GLN A CA 1
ATOM 617 C C . GLN A 1 85 ? 15.463 0.354 2.165 1.00 90.69 85 GLN A C 1
ATOM 619 O O . GLN A 1 85 ? 14.433 0.773 1.623 1.00 90.69 85 GLN A O 1
ATOM 624 N N . PRO A 1 86 ? 16.187 -0.651 1.644 1.00 91.62 86 PRO A N 1
ATOM 625 C CA . PRO A 1 86 ? 15.786 -1.354 0.439 1.00 91.62 86 PRO A CA 1
ATOM 626 C C . PRO A 1 86 ? 14.442 -2.053 0.650 1.00 91.62 86 PRO A C 1
ATOM 628 O O . PRO A 1 86 ? 14.176 -2.653 1.698 1.00 91.62 86 PRO A O 1
ATOM 631 N N . VAL A 1 87 ? 13.580 -1.971 -0.362 1.00 91.62 87 VAL A N 1
ATOM 632 C CA . VAL A 1 87 ? 12.346 -2.760 -0.411 1.00 91.62 87 VAL A CA 1
ATOM 633 C C . VAL A 1 87 ? 12.676 -4.093 -1.083 1.00 91.62 87 VAL A C 1
ATOM 635 O O . VAL A 1 87 ? 13.077 -4.088 -2.246 1.00 91.62 87 VAL A O 1
ATOM 638 N N . PRO A 1 88 ? 12.516 -5.238 -0.398 1.00 90.19 88 PRO A N 1
ATOM 639 C CA . PRO A 1 88 ? 12.796 -6.531 -1.004 1.00 90.19 88 PRO A CA 1
ATOM 640 C C . PRO A 1 88 ? 11.764 -6.828 -2.096 1.00 90.19 88 PRO A C 1
ATOM 642 O O . PRO A 1 88 ? 10.572 -6.959 -1.816 1.00 90.19 88 PRO A O 1
ATOM 645 N N . ILE A 1 89 ? 12.234 -6.952 -3.336 1.00 94.19 89 ILE A N 1
ATOM 646 C CA . ILE A 1 89 ? 11.409 -7.296 -4.499 1.00 94.19 89 ILE A CA 1
ATOM 647 C C . ILE A 1 89 ? 11.655 -8.742 -4.939 1.00 94.19 89 ILE A C 1
ATOM 649 O O . ILE A 1 89 ? 12.734 -9.306 -4.743 1.00 94.19 89 ILE A O 1
ATOM 653 N N . ALA A 1 90 ? 10.636 -9.355 -5.526 1.00 94.88 90 ALA A N 1
ATOM 654 C CA . ALA A 1 90 ? 10.631 -10.733 -5.991 1.00 94.88 90 ALA A CA 1
ATOM 655 C C . ALA A 1 90 ? 9.818 -10.870 -7.283 1.00 94.88 90 ALA A C 1
ATOM 657 O O . ALA A 1 90 ? 9.004 -10.002 -7.609 1.00 94.88 90 ALA A O 1
ATOM 658 N N . ALA A 1 91 ? 10.015 -11.990 -7.981 1.00 95.25 91 ALA A N 1
ATOM 659 C CA . ALA A 1 91 ? 9.245 -12.380 -9.162 1.00 95.25 91 ALA A CA 1
ATOM 660 C C . ALA A 1 91 ? 9.148 -11.269 -10.228 1.00 95.25 91 ALA A C 1
ATOM 662 O O . ALA A 1 91 ? 8.058 -10.963 -10.714 1.00 95.25 91 ALA A O 1
ATOM 663 N N . VAL A 1 92 ? 10.264 -10.615 -10.549 1.00 96.19 92 VAL A N 1
ATOM 664 C CA . VAL A 1 92 ? 10.270 -9.439 -11.430 1.00 96.19 92 VAL A CA 1
ATOM 665 C C . VAL A 1 92 ? 10.045 -9.830 -12.887 1.00 96.19 92 VAL A C 1
ATOM 667 O O . VAL A 1 92 ? 10.621 -10.800 -13.389 1.00 96.19 92 VAL A O 1
ATOM 670 N N . GLN A 1 93 ? 9.208 -9.058 -13.574 1.00 96.94 93 GLN A N 1
ATOM 671 C CA . GLN A 1 93 ? 8.889 -9.252 -14.985 1.00 96.94 93 GLN A CA 1
ATOM 672 C C . GLN A 1 93 ? 8.740 -7.902 -15.685 1.00 96.94 93 GLN A C 1
ATOM 674 O O . GLN A 1 93 ? 8.316 -6.916 -15.084 1.00 96.94 93 GLN A O 1
ATOM 679 N N . PHE A 1 94 ? 9.048 -7.867 -16.977 1.00 96.62 94 PHE A N 1
ATOM 680 C CA . PHE A 1 94 ? 8.859 -6.689 -17.814 1.00 96.62 94 PHE A CA 1
ATOM 681 C C . PHE A 1 94 ? 8.119 -7.067 -19.094 1.00 96.62 94 PHE A C 1
ATOM 683 O O . PHE A 1 94 ? 8.536 -7.974 -19.814 1.00 96.62 94 PHE A O 1
ATOM 690 N N . ARG A 1 95 ? 7.024 -6.367 -19.393 1.00 96.44 95 ARG A N 1
ATOM 691 C CA . ARG A 1 95 ? 6.253 -6.507 -20.630 1.00 96.44 95 ARG A CA 1
ATOM 692 C C . ARG A 1 95 ? 6.606 -5.367 -21.576 1.00 96.44 95 ARG A C 1
ATOM 694 O O . ARG A 1 95 ? 6.321 -4.205 -21.295 1.00 96.44 95 ARG A O 1
ATOM 701 N N . HIS A 1 96 ? 7.184 -5.707 -22.723 1.00 95.00 96 HIS A N 1
ATOM 702 C CA . HIS A 1 96 ? 7.417 -4.754 -23.803 1.00 95.00 96 HIS A CA 1
ATOM 703 C C . HIS A 1 96 ? 6.091 -4.287 -24.433 1.00 95.00 96 HIS A C 1
ATOM 705 O O . HIS A 1 96 ? 5.103 -5.023 -24.387 1.00 95.00 96 HIS A O 1
ATOM 711 N N . PRO A 1 97 ? 6.071 -3.137 -25.135 1.00 92.81 97 PRO A N 1
ATOM 712 C CA . PRO A 1 97 ? 4.881 -2.651 -25.841 1.00 92.81 97 PRO A CA 1
ATOM 713 C C . PRO A 1 97 ? 4.347 -3.635 -26.894 1.00 92.81 97 PRO A C 1
ATOM 715 O O . PRO A 1 97 ? 3.156 -3.671 -27.172 1.00 92.81 97 PRO A O 1
ATOM 718 N N . ASN A 1 98 ? 5.221 -4.490 -27.438 1.00 90.94 98 ASN A N 1
ATOM 719 C CA . ASN A 1 98 ? 4.858 -5.547 -28.388 1.00 90.94 98 ASN A CA 1
ATOM 720 C C . ASN A 1 98 ? 4.167 -6.760 -27.725 1.00 90.94 98 ASN A C 1
ATOM 722 O O . ASN A 1 98 ? 3.849 -7.728 -28.410 1.00 90.94 98 ASN A O 1
ATOM 726 N N . GLY A 1 99 ? 3.987 -6.749 -26.399 1.00 91.56 99 GLY A N 1
ATOM 727 C CA . GLY A 1 99 ? 3.372 -7.825 -25.616 1.00 91.56 99 GLY A CA 1
ATOM 728 C C . GLY A 1 99 ? 4.341 -8.905 -25.125 1.00 91.56 99 GLY A C 1
ATOM 729 O O . GLY A 1 99 ? 3.959 -9.731 -24.299 1.00 91.56 99 GLY A O 1
ATOM 730 N N . THR A 1 100 ? 5.597 -8.903 -25.581 1.00 94.25 100 THR A N 1
ATOM 731 C CA . THR A 1 100 ? 6.620 -9.850 -25.114 1.00 94.25 100 THR A CA 1
ATOM 732 C C . THR A 1 100 ? 6.942 -9.614 -23.642 1.00 94.25 100 THR A C 1
ATOM 734 O O . THR A 1 100 ? 7.326 -8.506 -23.270 1.00 94.25 100 THR A O 1
ATOM 737 N N . VAL A 1 101 ? 6.836 -10.661 -22.823 1.00 96.00 101 VAL A N 1
ATOM 738 C CA . VAL A 1 101 ? 7.214 -10.632 -21.405 1.00 96.00 101 VAL A CA 1
ATOM 739 C C . VAL A 1 101 ? 8.597 -11.251 -21.232 1.00 96.00 101 VAL A C 1
ATOM 741 O O . VAL A 1 101 ? 8.855 -12.353 -21.719 1.00 96.00 101 VAL A O 1
ATOM 744 N N . VAL A 1 102 ? 9.477 -10.543 -20.533 1.00 94.31 102 VAL A N 1
ATOM 745 C CA . VAL A 1 102 ? 10.796 -11.024 -20.120 1.00 94.31 102 VAL A CA 1
ATOM 746 C C . VAL A 1 102 ? 10.861 -11.134 -18.598 1.00 94.31 102 VAL A C 1
ATOM 748 O O . VAL A 1 102 ? 10.234 -10.361 -17.875 1.00 94.31 102 VAL A O 1
ATOM 751 N N . ASN A 1 103 ? 11.608 -12.124 -18.115 1.00 93.38 103 ASN A N 1
ATOM 752 C CA . ASN A 1 103 ? 11.794 -12.389 -16.687 1.00 93.38 103 ASN A CA 1
ATOM 753 C C . ASN A 1 103 ? 13.065 -11.705 -16.158 1.00 93.38 103 ASN A C 1
ATOM 755 O O . ASN A 1 103 ? 13.791 -11.047 -16.906 1.00 93.38 103 ASN A O 1
ATOM 759 N N . ALA A 1 104 ? 13.378 -11.954 -14.885 1.00 90.94 104 ALA A N 1
ATOM 760 C CA . ALA A 1 104 ? 14.577 -11.488 -14.185 1.00 90.94 104 ALA A CA 1
ATOM 761 C C . ALA A 1 104 ? 15.899 -11.586 -14.968 1.00 90.94 104 ALA A C 1
ATOM 763 O O . ALA A 1 104 ? 16.752 -10.729 -14.812 1.00 90.94 104 ALA A O 1
ATOM 764 N N . SER A 1 105 ? 16.083 -12.574 -15.850 1.00 89.31 105 SER A N 1
ATOM 765 C CA . SER A 1 105 ? 17.327 -12.719 -16.625 1.00 89.31 105 SER A CA 1
ATOM 766 C C . SER A 1 105 ? 17.621 -11.563 -17.588 1.00 89.31 105 SER A C 1
ATOM 768 O O . SER A 1 105 ? 18.749 -11.437 -18.052 1.00 89.31 105 SER A O 1
ATOM 770 N N . ALA A 1 106 ? 16.607 -10.775 -17.953 1.00 90.19 106 ALA A N 1
ATOM 771 C CA . ALA A 1 106 ? 16.746 -9.612 -18.828 1.00 90.19 106 ALA A CA 1
ATOM 772 C C . ALA A 1 106 ? 16.686 -8.281 -18.059 1.00 90.19 106 ALA A C 1
ATOM 774 O O . ALA A 1 106 ? 16.734 -7.228 -18.683 1.00 90.19 106 ALA A O 1
ATOM 775 N N . ILE A 1 107 ? 16.533 -8.322 -16.733 1.00 93.06 107 ILE A N 1
ATOM 776 C CA . ILE A 1 107 ? 16.322 -7.151 -15.881 1.00 93.06 107 ILE A CA 1
ATOM 777 C C . ILE A 1 107 ? 17.496 -7.085 -14.914 1.00 93.06 107 ILE A C 1
ATOM 779 O O . ILE A 1 107 ? 17.713 -8.015 -14.141 1.00 93.06 107 ILE A O 1
ATOM 783 N N . ASP A 1 108 ? 18.250 -5.993 -14.952 1.00 93.00 108 ASP A N 1
ATOM 784 C CA . ASP A 1 108 ? 19.367 -5.812 -14.031 1.00 93.00 108 ASP A CA 1
ATOM 785 C C . ASP A 1 108 ? 18.845 -5.249 -12.705 1.00 93.00 108 ASP A C 1
ATOM 787 O O . ASP A 1 108 ? 18.147 -4.235 -12.677 1.00 93.00 108 ASP A O 1
ATOM 791 N N . VAL A 1 109 ? 19.131 -5.944 -11.605 1.00 93.81 109 VAL A N 1
ATOM 792 C CA . VAL A 1 109 ? 18.657 -5.591 -10.264 1.00 93.81 109 VAL A CA 1
ATOM 793 C C . VAL A 1 109 ? 19.851 -5.545 -9.327 1.00 93.81 109 VAL A C 1
ATOM 795 O O . VAL A 1 109 ? 20.533 -6.546 -9.121 1.00 93.81 109 VAL A O 1
ATOM 798 N N . SER A 1 110 ? 20.069 -4.388 -8.711 1.00 91.62 110 SER A N 1
ATOM 799 C CA . SER A 1 110 ? 21.158 -4.166 -7.769 1.00 91.62 110 SER A CA 1
ATOM 800 C C . SER A 1 110 ? 20.609 -3.694 -6.430 1.00 91.62 110 SER A C 1
ATOM 802 O O . SER A 1 110 ? 19.965 -2.649 -6.337 1.00 91.62 110 SER A O 1
ATOM 804 N N . GLU A 1 111 ? 20.905 -4.430 -5.363 1.00 91.19 111 GLU A N 1
ATOM 805 C CA . GLU A 1 111 ? 20.584 -4.005 -4.002 1.00 91.19 111 GLU A CA 1
ATOM 806 C C . GLU A 1 111 ? 21.716 -3.161 -3.411 1.00 91.19 111 GLU A C 1
ATOM 808 O O . GLU A 1 111 ? 22.856 -3.607 -3.268 1.00 91.19 111 GLU A O 1
ATOM 813 N N . GLY A 1 112 ? 21.392 -1.917 -3.069 1.00 88.94 112 GLY A N 1
ATOM 814 C CA . GLY A 1 112 ? 22.238 -1.033 -2.282 1.00 88.94 112 GLY A CA 1
ATOM 815 C C . GLY A 1 112 ? 21.834 -1.021 -0.808 1.00 88.94 112 GLY A C 1
ATOM 816 O O . GLY A 1 112 ? 20.878 -1.662 -0.385 1.00 88.94 112 GLY A O 1
ATOM 817 N N . ARG A 1 113 ? 22.549 -0.223 -0.009 1.00 88.06 113 ARG A N 1
ATOM 818 C CA . ARG A 1 113 ? 22.275 -0.093 1.432 1.00 88.06 113 ARG A CA 1
ATOM 819 C C . ARG A 1 113 ? 20.902 0.507 1.744 1.00 88.06 113 ARG A C 1
ATOM 821 O O . ARG A 1 113 ? 20.305 0.125 2.742 1.00 88.06 113 ARG A O 1
ATOM 828 N N . ASP A 1 114 ? 20.445 1.431 0.902 1.00 90.88 114 ASP A N 1
ATOM 829 C CA . ASP A 1 114 ? 19.274 2.268 1.185 1.00 90.88 114 ASP A CA 1
ATOM 830 C C . ASP A 1 114 ? 18.134 2.044 0.174 1.00 90.88 114 ASP A C 1
ATOM 832 O O . ASP A 1 114 ? 17.039 2.562 0.357 1.00 90.88 114 ASP A O 1
ATOM 836 N N . ALA A 1 115 ? 18.381 1.312 -0.918 1.00 93.19 115 ALA A N 1
ATOM 837 C CA . ALA A 1 115 ? 17.400 1.071 -1.975 1.00 93.19 115 ALA A CA 1
ATOM 838 C C . ALA A 1 115 ? 17.769 -0.146 -2.830 1.00 93.19 115 ALA A C 1
ATOM 840 O O . ALA A 1 115 ? 18.951 -0.459 -2.986 1.00 93.19 115 ALA A O 1
ATOM 841 N N . VAL A 1 116 ? 16.764 -0.760 -3.453 1.00 94.69 116 VAL A N 1
ATOM 842 C CA . VAL A 1 116 ? 16.961 -1.644 -4.609 1.00 94.69 116 VAL A CA 1
ATOM 843 C C . VAL A 1 116 ? 16.811 -0.812 -5.877 1.00 94.69 116 VAL A C 1
ATOM 845 O O . VAL A 1 116 ? 15.817 -0.106 -6.035 1.00 94.69 116 VAL A O 1
ATOM 848 N N . THR A 1 117 ? 17.790 -0.886 -6.768 1.00 95.00 117 THR A N 1
ATOM 849 C CA . THR A 1 117 ? 17.760 -0.244 -8.082 1.00 95.00 117 THR A CA 1
ATOM 850 C C . THR A 1 117 ? 17.478 -1.299 -9.144 1.00 95.00 117 THR A C 1
ATOM 852 O O . THR A 1 117 ? 18.123 -2.346 -9.161 1.00 95.00 117 THR A O 1
ATOM 855 N N . VAL A 1 118 ? 16.521 -1.026 -10.026 1.00 95.50 118 VAL A N 1
ATOM 856 C CA . VAL A 1 118 ? 16.160 -1.893 -11.151 1.00 95.50 118 VAL A CA 1
ATOM 857 C C . VAL A 1 118 ? 16.375 -1.136 -12.453 1.00 95.50 118 VAL A C 1
ATOM 859 O O . VAL A 1 118 ? 15.728 -0.116 -12.681 1.00 95.50 118 VAL A O 1
ATOM 862 N N . THR A 1 119 ? 17.234 -1.657 -13.322 1.00 95.12 119 THR A N 1
ATOM 863 C CA . THR A 1 119 ? 17.440 -1.135 -14.676 1.00 95.12 119 THR A CA 1
ATOM 864 C C . THR A 1 119 ? 16.563 -1.913 -15.650 1.00 95.12 119 THR A C 1
ATOM 866 O O . THR A 1 119 ? 16.670 -3.137 -15.787 1.00 95.12 119 THR A O 1
ATOM 869 N N . LEU A 1 120 ? 15.668 -1.201 -16.327 1.00 95.12 120 LEU A N 1
ATOM 870 C CA . LEU A 1 120 ? 14.691 -1.782 -17.238 1.00 95.12 120 LEU A CA 1
ATOM 871 C C . LEU A 1 120 ? 15.335 -2.150 -18.58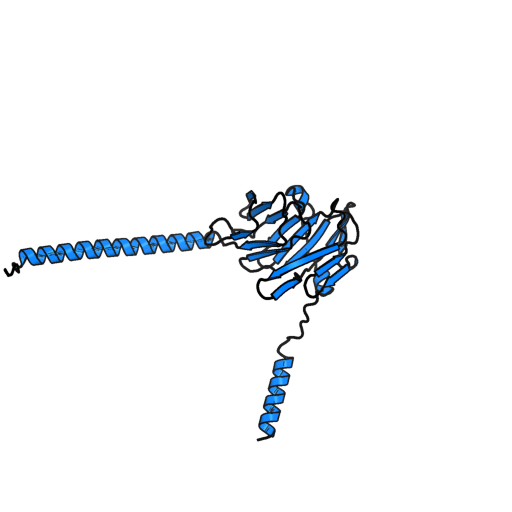6 1.00 95.12 120 LEU A C 1
ATOM 873 O O . LEU A 1 120 ? 16.180 -1.411 -19.092 1.00 95.12 120 LEU A O 1
ATOM 877 N N . PRO A 1 121 ? 14.897 -3.247 -19.234 1.00 92.50 121 PRO A N 1
ATOM 878 C CA . PRO A 1 121 ? 15.415 -3.669 -20.539 1.00 92.50 121 PRO A CA 1
ATOM 879 C C . PRO A 1 121 ? 14.967 -2.778 -21.708 1.00 92.50 121 PRO A C 1
ATOM 881 O O . PRO A 1 121 ? 15.362 -3.014 -22.850 1.00 92.50 121 PRO A O 1
ATOM 884 N N . GLY A 1 122 ? 14.109 -1.787 -21.463 1.00 89.69 122 GLY A N 1
ATOM 885 C CA . GLY A 1 122 ? 13.652 -0.837 -22.467 1.00 89.69 122 GLY A CA 1
ATOM 886 C C . GLY A 1 122 ? 12.995 0.387 -21.836 1.00 89.69 122 GLY A C 1
ATOM 887 O O . GLY A 1 122 ? 12.531 0.336 -20.703 1.00 89.69 122 GLY A O 1
ATOM 888 N N . GLU A 1 123 ? 12.939 1.475 -22.602 1.00 86.62 123 GLU A N 1
ATOM 889 C CA . GLU A 1 123 ? 12.421 2.782 -22.163 1.00 86.62 123 GLU A CA 1
ATOM 890 C C . GLU A 1 123 ? 10.891 2.833 -22.041 1.00 86.62 123 GLU A C 1
ATOM 892 O O . GLU A 1 123 ? 10.349 3.703 -21.373 1.00 86.62 123 GLU A O 1
ATOM 897 N N . ASN A 1 124 ? 10.180 1.917 -22.704 1.00 92.25 124 ASN A N 1
ATOM 898 C CA . ASN A 1 124 ? 8.721 1.855 -22.698 1.00 92.25 124 ASN A CA 1
ATOM 899 C C . ASN A 1 124 ? 8.254 0.432 -22.411 1.00 92.25 124 ASN A C 1
ATOM 901 O O . ASN A 1 124 ? 8.842 -0.530 -22.916 1.00 92.25 124 ASN A O 1
ATOM 905 N N . GLY A 1 125 ? 7.164 0.306 -21.659 1.00 93.25 125 GLY A N 1
ATOM 906 C CA . GLY A 1 125 ? 6.580 -0.975 -21.289 1.00 93.25 125 GLY A CA 1
ATOM 907 C C . GLY A 1 125 ? 5.927 -0.949 -19.914 1.00 93.25 125 GLY A C 1
ATOM 908 O O . GLY A 1 125 ? 5.609 0.105 -19.360 1.00 93.25 125 GLY A O 1
ATOM 909 N N . THR A 1 126 ? 5.722 -2.140 -19.368 1.00 95.50 126 THR A N 1
ATOM 910 C CA . THR A 1 126 ? 5.139 -2.337 -18.044 1.00 95.50 126 THR A CA 1
ATOM 911 C C . THR A 1 126 ? 6.082 -3.187 -17.205 1.00 95.50 126 THR A C 1
ATOM 913 O O . THR A 1 126 ? 6.479 -4.269 -17.631 1.00 95.50 126 THR A O 1
ATOM 916 N N . PHE A 1 127 ? 6.438 -2.718 -16.017 1.00 96.56 127 PHE A N 1
ATOM 917 C CA . PHE A 1 127 ? 7.245 -3.458 -15.053 1.00 96.56 127 PHE A CA 1
ATOM 918 C C . PHE A 1 127 ? 6.350 -4.015 -13.948 1.00 96.56 127 PHE A C 1
ATOM 920 O O . PHE A 1 127 ? 5.470 -3.311 -13.459 1.00 96.56 127 PHE A O 1
ATOM 927 N N . ALA A 1 128 ? 6.567 -5.264 -13.545 1.00 97.25 128 ALA A N 1
ATOM 928 C CA . ALA A 1 128 ? 5.815 -5.888 -12.470 1.00 97.25 128 ALA A CA 1
ATOM 929 C C . ALA A 1 128 ? 6.735 -6.580 -11.465 1.00 97.25 128 ALA A C 1
ATOM 931 O O . ALA A 1 128 ? 7.740 -7.192 -11.835 1.00 97.25 128 ALA A O 1
ATOM 932 N N . TYR A 1 129 ? 6.372 -6.493 -10.189 1.00 96.69 129 TYR A N 1
ATOM 933 C CA . TYR A 1 129 ? 7.101 -7.133 -9.101 1.00 96.69 129 TYR A CA 1
ATOM 934 C C . TYR A 1 129 ? 6.166 -7.528 -7.958 1.00 96.69 129 TYR A C 1
ATOM 936 O O . TYR A 1 129 ? 5.047 -7.030 -7.827 1.00 96.69 129 TYR A O 1
ATOM 944 N N . THR A 1 130 ? 6.655 -8.419 -7.104 1.00 96.56 130 THR A N 1
ATOM 945 C CA . THR A 1 130 ? 6.008 -8.797 -5.850 1.00 96.56 130 THR A CA 1
ATOM 946 C C . THR A 1 130 ? 6.885 -8.364 -4.686 1.00 96.56 130 THR A C 1
ATOM 948 O O . THR A 1 130 ? 8.104 -8.515 -4.737 1.00 96.56 130 THR A O 1
ATOM 951 N N . ALA A 1 131 ? 6.283 -7.848 -3.622 1.00 94.81 131 ALA A N 1
ATOM 952 C CA . ALA A 1 131 ? 6.994 -7.493 -2.400 1.00 94.81 131 ALA A CA 1
ATOM 953 C C . ALA A 1 131 ? 6.185 -7.897 -1.158 1.00 94.81 131 ALA A C 1
ATOM 955 O O . ALA A 1 131 ? 4.955 -7.990 -1.214 1.00 94.81 131 ALA A O 1
ATOM 956 N N . PRO A 1 132 ? 6.848 -8.181 -0.025 1.00 92.31 132 PRO A N 1
ATOM 957 C CA . PRO A 1 132 ? 6.160 -8.520 1.210 1.00 92.31 132 PRO A CA 1
ATOM 958 C C . PRO A 1 132 ? 5.441 -7.297 1.793 1.00 92.31 132 PRO A C 1
ATOM 960 O O . PRO A 1 132 ? 5.856 -6.153 1.612 1.00 92.31 132 PRO A O 1
ATOM 963 N N . MET A 1 133 ? 4.379 -7.547 2.555 1.00 90.94 133 MET A N 1
ATOM 964 C CA . MET A 1 133 ? 3.667 -6.525 3.326 1.00 90.94 133 MET A CA 1
ATOM 965 C C . MET A 1 133 ? 3.431 -6.981 4.761 1.00 90.94 133 MET A C 1
ATOM 967 O O . MET A 1 133 ? 3.456 -8.169 5.081 1.00 90.94 133 MET A O 1
ATOM 971 N N . GLY A 1 134 ? 3.160 -6.017 5.638 1.00 87.69 134 GLY A N 1
ATOM 972 C CA . GLY A 1 134 ? 2.694 -6.312 6.986 1.00 87.69 134 GLY A CA 1
ATOM 973 C C . GLY A 1 134 ? 1.280 -6.901 6.981 1.00 87.69 134 GLY A C 1
ATOM 974 O O . GLY A 1 134 ? 0.518 -6.755 6.027 1.00 87.69 134 GLY A O 1
ATOM 975 N N . SER A 1 135 ? 0.895 -7.523 8.095 1.00 85.06 135 SER A N 1
ATOM 976 C CA . SER A 1 135 ? -0.411 -8.183 8.244 1.00 85.06 135 SER A CA 1
ATOM 977 C C . SER A 1 135 ? -1.613 -7.230 8.225 1.00 85.06 135 SER A C 1
ATOM 979 O O . SER A 1 135 ? -2.715 -7.642 7.871 1.00 85.06 135 SER A O 1
ATOM 981 N N . ARG A 1 136 ? -1.418 -5.976 8.658 1.00 89.69 136 ARG A N 1
ATOM 982 C CA . ARG A 1 136 ? -2.449 -4.916 8.726 1.00 89.69 136 ARG A CA 1
ATOM 983 C C . ARG A 1 136 ? -1.945 -3.553 8.240 1.00 89.69 136 ARG A C 1
ATOM 985 O O . ARG A 1 136 ? -2.543 -2.511 8.510 1.00 89.69 136 ARG A O 1
ATOM 992 N N . SER A 1 137 ? -0.804 -3.552 7.562 1.00 91.56 137 SER A N 1
ATOM 993 C CA . SER A 1 137 ? -0.159 -2.350 7.049 1.00 91.56 137 SER A CA 1
ATOM 994 C C . SER A 1 137 ? 0.537 -2.649 5.733 1.00 91.56 137 SER A C 1
ATOM 996 O O . SER A 1 137 ? 1.213 -3.668 5.600 1.00 91.56 137 SER A O 1
ATOM 998 N N . LEU A 1 138 ? 0.401 -1.736 4.787 1.00 93.44 138 LEU A N 1
ATOM 999 C CA . LEU A 1 138 ? 1.022 -1.784 3.478 1.00 93.44 138 LEU A CA 1
ATOM 1000 C C . LEU A 1 138 ? 1.893 -0.539 3.313 1.00 93.44 138 LEU A C 1
ATOM 1002 O O . LEU A 1 138 ? 1.414 0.577 3.505 1.00 93.44 138 LEU A O 1
ATOM 1006 N N . GLY A 1 139 ? 3.163 -0.750 2.980 1.00 92.56 139 GLY A N 1
ATOM 1007 C CA . GLY A 1 139 ? 4.088 0.299 2.574 1.00 92.56 139 GLY A CA 1
ATOM 1008 C C . GLY A 1 139 ? 4.485 0.066 1.123 1.00 92.56 139 GLY A C 1
ATOM 1009 O O . GLY A 1 139 ? 4.997 -1.008 0.810 1.00 92.56 139 GLY A O 1
ATOM 1010 N N . VAL A 1 140 ? 4.233 1.042 0.254 1.00 94.19 140 VAL A N 1
ATOM 1011 C CA . VAL A 1 140 ? 4.596 0.970 -1.166 1.00 94.19 140 VAL A CA 1
ATOM 1012 C C . VAL A 1 140 ? 5.519 2.142 -1.495 1.00 94.19 140 VAL A C 1
ATOM 1014 O O . VAL A 1 140 ? 5.113 3.285 -1.274 1.00 94.19 140 VAL A O 1
ATOM 1017 N N . PRO A 1 141 ? 6.737 1.900 -2.003 1.00 93.75 141 PRO A N 1
ATOM 1018 C CA . PRO A 1 141 ? 7.597 2.974 -2.485 1.00 93.75 141 PRO A CA 1
ATOM 1019 C C . PRO A 1 141 ? 6.962 3.656 -3.704 1.00 93.75 141 PRO A C 1
ATOM 1021 O O . PRO A 1 141 ? 6.418 2.985 -4.582 1.00 93.75 141 PRO A O 1
ATOM 1024 N N . VAL A 1 142 ? 7.043 4.982 -3.773 1.00 93.75 142 VAL A N 1
ATOM 1025 C CA . VAL A 1 142 ? 6.614 5.741 -4.953 1.00 93.75 142 VAL A CA 1
ATOM 1026 C C . VAL A 1 142 ? 7.814 5.868 -5.872 1.00 93.75 142 VAL A C 1
ATOM 1028 O O . VAL A 1 142 ? 8.757 6.602 -5.592 1.00 93.75 142 VAL A O 1
ATOM 1031 N N . VAL A 1 143 ? 7.790 5.089 -6.946 1.00 92.19 143 VAL A N 1
ATOM 1032 C CA . VAL A 1 143 ? 8.905 4.996 -7.896 1.00 92.19 143 VAL A CA 1
ATOM 1033 C C . VAL A 1 143 ? 8.735 5.990 -9.045 1.00 92.19 143 VAL A C 1
ATOM 1035 O O . VAL A 1 143 ? 9.713 6.526 -9.551 1.00 92.19 143 VAL A O 1
ATOM 1038 N N . LEU A 1 144 ? 7.486 6.255 -9.437 1.00 91.31 144 LEU A N 1
ATOM 1039 C CA . LEU A 1 144 ? 7.126 7.209 -10.483 1.00 91.31 144 LEU A CA 1
ATOM 1040 C C . LEU A 1 144 ? 6.519 8.457 -9.833 1.00 91.31 144 LEU A C 1
ATOM 1042 O O . LEU A 1 144 ? 5.304 8.554 -9.645 1.00 91.31 144 LEU A O 1
ATOM 1046 N N . SER A 1 145 ? 7.376 9.400 -9.448 1.00 89.38 145 SER A N 1
ATOM 1047 C CA . SER A 1 145 ? 6.955 10.649 -8.808 1.00 89.38 145 SER A CA 1
ATOM 1048 C C . SER A 1 145 ? 6.003 11.448 -9.702 1.00 89.38 145 SER A C 1
ATOM 1050 O O . SER A 1 145 ? 6.241 11.622 -10.895 1.00 89.38 145 SER A O 1
ATOM 1052 N N . GLY A 1 146 ? 4.916 11.950 -9.119 1.00 89.50 146 GLY A N 1
ATOM 1053 C CA . GLY A 1 146 ? 3.889 12.720 -9.821 1.00 89.50 146 GLY A CA 1
ATOM 1054 C C . GLY A 1 146 ? 2.906 11.881 -10.648 1.00 89.50 146 GLY A C 1
ATOM 1055 O O . GLY A 1 146 ? 1.942 12.443 -11.171 1.00 89.50 146 GLY A O 1
ATOM 1056 N N . ALA A 1 147 ? 3.090 10.560 -10.731 1.00 92.25 147 ALA A N 1
ATOM 1057 C CA . ALA A 1 147 ? 2.197 9.663 -11.460 1.00 92.25 147 ALA A CA 1
ATOM 1058 C C . ALA A 1 147 ? 0.955 9.272 -10.639 1.00 92.25 147 ALA A C 1
ATOM 1060 O O . ALA A 1 147 ? 0.935 9.391 -9.406 1.00 92.25 147 ALA A O 1
ATOM 1061 N N . SER A 1 148 ? -0.085 8.784 -11.318 1.00 95.31 148 SER A N 1
ATOM 1062 C CA . SER A 1 148 ? -1.292 8.269 -10.667 1.00 95.31 148 SER A CA 1
ATOM 1063 C C . SER A 1 148 ? -1.060 6.871 -10.097 1.00 95.31 148 SER A C 1
ATOM 1065 O O . SER A 1 148 ? -0.354 6.045 -10.683 1.00 95.31 148 SER A O 1
ATOM 1067 N N . HIS A 1 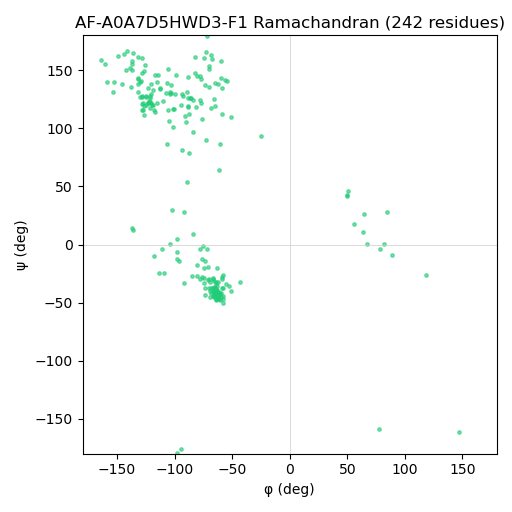149 ? -1.645 6.614 -8.932 1.00 96.50 149 HIS A N 1
ATOM 1068 C CA . HIS A 1 149 ? -1.454 5.377 -8.184 1.00 96.50 149 HIS A CA 1
ATOM 1069 C C . HIS A 1 149 ? -2.798 4.815 -7.744 1.00 96.50 149 HIS A C 1
ATOM 1071 O O . HIS A 1 149 ? -3.640 5.549 -7.237 1.00 96.50 149 HIS A O 1
ATOM 1077 N N . GLU A 1 150 ? -2.966 3.505 -7.852 1.00 97.38 150 GLU A N 1
ATOM 1078 C CA . GLU A 1 150 ? -4.080 2.787 -7.255 1.00 97.38 150 GLU A CA 1
ATOM 1079 C C . GLU A 1 150 ? -3.580 1.689 -6.322 1.00 97.38 150 GLU A C 1
ATOM 1081 O O . GLU A 1 150 ? -2.680 0.918 -6.653 1.00 97.38 150 GLU A O 1
ATOM 1086 N N . VAL A 1 151 ? -4.182 1.608 -5.140 1.00 97.25 151 VAL A N 1
ATOM 1087 C CA . VAL A 1 151 ? -3.919 0.571 -4.149 1.00 97.25 151 VAL A CA 1
ATOM 1088 C C . VAL A 1 151 ? -5.214 -0.168 -3.849 1.00 97.25 151 VAL A C 1
ATOM 1090 O O . VAL A 1 151 ? -6.159 0.399 -3.299 1.00 97.25 151 VAL A O 1
ATOM 1093 N N . VAL A 1 152 ? -5.225 -1.461 -4.154 1.00 97.12 152 VAL A N 1
ATOM 1094 C CA . VAL A 1 152 ? -6.330 -2.378 -3.882 1.00 97.12 152 VAL A CA 1
ATOM 1095 C C . VAL A 1 152 ? -6.011 -3.185 -2.631 1.00 97.12 152 VAL A C 1
ATOM 1097 O O . VAL A 1 152 ? -5.056 -3.964 -2.594 1.00 97.12 152 VAL A O 1
ATOM 1100 N N . LEU A 1 153 ? -6.816 -3.008 -1.585 1.00 96.38 153 LEU A N 1
ATOM 1101 C CA . LEU A 1 153 ? -6.647 -3.713 -0.316 1.00 96.38 153 LEU A CA 1
ATOM 1102 C C . LEU A 1 153 ? -7.092 -5.184 -0.410 1.00 96.38 153 LEU A C 1
ATOM 1104 O O . LEU A 1 153 ? -7.860 -5.548 -1.310 1.00 96.38 153 LEU A O 1
ATOM 1108 N N . PRO A 1 154 ? -6.644 -6.048 0.521 1.00 95.50 154 PRO A N 1
ATOM 1109 C CA . PRO A 1 154 ? -7.166 -7.407 0.616 1.00 95.50 154 PRO A CA 1
ATOM 1110 C C . PRO A 1 154 ? -8.683 -7.417 0.869 1.00 95.50 154 PRO A C 1
ATOM 1112 O O . PRO A 1 154 ? -9.247 -6.451 1.388 1.00 95.50 154 PRO A O 1
ATOM 1115 N N . GLU A 1 155 ? -9.339 -8.521 0.526 1.00 94.06 155 GLU A N 1
ATOM 1116 C CA . GLU A 1 155 ? -10.784 -8.709 0.723 1.00 94.06 155 GLU A CA 1
ATOM 1117 C C . GLU A 1 155 ? -11.221 -8.474 2.176 1.00 94.06 155 GLU A C 1
ATOM 1119 O O . GLU A 1 155 ? -10.511 -8.816 3.129 1.00 94.06 155 GLU A O 1
ATOM 1124 N N . GLY A 1 156 ? -12.381 -7.832 2.349 1.00 92.94 156 GLY A N 1
ATOM 1125 C CA . GLY A 1 156 ? -12.948 -7.489 3.655 1.00 92.94 156 GLY A CA 1
ATOM 1126 C C . GLY A 1 156 ? -12.155 -6.446 4.456 1.00 92.94 156 GLY A C 1
ATOM 1127 O O . GLY A 1 156 ? -12.549 -6.103 5.577 1.00 92.94 156 GLY A O 1
ATOM 1128 N N . MET A 1 157 ? -11.041 -5.927 3.923 1.00 94.44 157 MET A N 1
ATOM 1129 C CA . MET A 1 157 ? -10.241 -4.896 4.583 1.00 94.44 157 MET A CA 1
ATOM 1130 C C . MET A 1 157 ? -10.734 -3.489 4.232 1.00 94.44 157 MET A C 1
ATOM 1132 O O . MET A 1 157 ? -11.154 -3.194 3.106 1.00 94.44 157 MET A O 1
ATOM 1136 N N . ARG A 1 158 ? -10.661 -2.594 5.220 1.00 94.75 158 ARG A N 1
ATOM 1137 C CA . ARG A 1 158 ? -11.110 -1.196 5.156 1.00 94.75 158 ARG A CA 1
ATOM 1138 C C . ARG A 1 158 ? -10.086 -0.267 5.806 1.00 94.75 158 ARG A C 1
ATOM 1140 O O . ARG A 1 158 ? -9.308 -0.686 6.659 1.00 94.75 158 ARG A O 1
ATOM 1147 N N . ALA A 1 159 ? -10.112 1.015 5.439 1.00 93.56 159 ALA A N 1
ATOM 1148 C CA . ALA A 1 159 ? -9.180 2.027 5.960 1.00 93.56 159 ALA A CA 1
ATOM 1149 C C . ALA A 1 159 ? -9.835 3.377 6.341 1.00 93.56 159 ALA A C 1
ATOM 1151 O O . ALA A 1 159 ? -9.140 4.354 6.588 1.00 93.56 159 ALA A O 1
ATOM 1152 N N . ASN A 1 160 ? -11.168 3.455 6.412 1.00 91.06 160 ASN A N 1
ATOM 1153 C CA . ASN A 1 160 ? -11.915 4.699 6.680 1.00 91.06 160 ASN A CA 1
ATOM 1154 C C . ASN A 1 160 ? -12.021 5.138 8.135 1.00 91.06 160 ASN A C 1
ATOM 1156 O O . ASN A 1 160 ? -12.262 6.316 8.377 1.00 91.06 160 ASN A O 1
ATOM 1160 N N . LEU A 1 161 ? -11.965 4.221 9.098 1.00 88.38 161 LEU A N 1
ATOM 1161 C CA . LEU A 1 161 ? -12.162 4.588 10.497 1.00 88.38 161 LEU A CA 1
ATOM 1162 C C . LEU A 1 161 ? -10.853 5.142 11.067 1.00 88.38 161 LEU A C 1
ATOM 1164 O O . LEU A 1 161 ? -9.903 4.373 11.154 1.00 88.38 161 LEU A O 1
ATOM 1168 N N . PRO A 1 162 ? -10.786 6.404 11.529 1.00 82.88 162 PRO A N 1
ATOM 1169 C CA . PRO A 1 162 ? -9.521 7.027 11.943 1.00 82.88 162 PRO A CA 1
ATOM 1170 C C . PRO A 1 162 ? -8.780 6.295 13.073 1.00 82.88 162 PRO A C 1
ATOM 1172 O O . PRO A 1 162 ? -7.559 6.360 13.170 1.00 82.88 162 PRO A O 1
ATOM 1175 N N . VAL A 1 163 ? -9.514 5.584 13.935 1.00 84.94 163 VAL A N 1
ATOM 1176 C CA . VAL A 1 163 ? -8.941 4.822 15.058 1.00 84.94 163 VAL A CA 1
ATOM 1177 C C . VAL A 1 163 ? -8.291 3.513 14.589 1.00 84.94 163 VAL A C 1
ATOM 1179 O O . VAL A 1 163 ? -7.343 3.039 15.209 1.00 84.94 163 VAL A O 1
ATOM 1182 N N . PHE A 1 164 ? -8.770 2.934 13.484 1.00 88.06 164 PHE A N 1
ATOM 1183 C CA . PHE A 1 164 ? -8.369 1.600 13.018 1.00 88.06 164 PHE A CA 1
ATOM 1184 C C . PHE A 1 164 ? -7.597 1.620 11.695 1.00 88.06 164 PHE A C 1
ATOM 1186 O O . PHE A 1 164 ? -6.819 0.710 11.419 1.00 88.06 164 PHE A O 1
ATOM 1193 N N . GLY A 1 165 ? -7.784 2.655 10.883 1.00 91.88 165 GLY A N 1
ATOM 1194 C CA . GLY A 1 165 ? -7.180 2.832 9.573 1.00 91.88 165 GLY A CA 1
ATOM 1195 C C . GLY A 1 165 ? -6.448 4.162 9.465 1.00 91.88 165 GLY A C 1
ATOM 1196 O O . GLY A 1 165 ? -6.724 5.113 10.195 1.00 91.88 165 GLY A O 1
ATOM 1197 N N . GLN A 1 166 ? -5.470 4.206 8.573 1.00 93.81 166 GLN A N 1
ATOM 1198 C CA . GLN A 1 166 ? -4.739 5.421 8.238 1.00 93.81 166 GLN A CA 1
ATOM 1199 C C . GLN A 1 166 ? -4.222 5.286 6.814 1.00 93.81 166 GLN A C 1
ATOM 1201 O O . GLN A 1 166 ? -3.629 4.270 6.476 1.00 93.81 166 GLN A O 1
ATOM 1206 N N . VAL A 1 167 ? -4.440 6.306 5.996 1.00 95.88 167 VAL A N 1
ATOM 1207 C CA . VAL A 1 167 ? -3.972 6.351 4.611 1.00 95.88 167 VAL A CA 1
ATOM 1208 C C . VAL A 1 167 ? -3.144 7.616 4.453 1.00 95.88 167 VAL A C 1
ATOM 1210 O O . VAL A 1 167 ? -3.597 8.699 4.828 1.00 95.88 167 VAL A O 1
ATOM 1213 N N . SER A 1 168 ? -1.927 7.467 3.946 1.00 93.44 168 SER A N 1
ATOM 1214 C CA . SER A 1 168 ? -1.000 8.561 3.682 1.00 93.44 168 SER A CA 1
ATOM 1215 C C . SER A 1 168 ? -0.308 8.329 2.337 1.00 93.44 168 SER A C 1
ATOM 1217 O O . SER A 1 168 ? 0.151 7.207 2.109 1.00 93.44 168 SER A O 1
ATOM 1219 N N . PRO A 1 169 ? -0.170 9.355 1.481 1.00 93.81 169 PRO A N 1
ATOM 1220 C CA . PRO A 1 169 ? -0.644 10.731 1.650 1.00 93.81 169 PRO A CA 1
ATOM 1221 C C . PRO A 1 169 ? -2.172 10.861 1.499 1.00 93.81 169 PRO A C 1
ATOM 1223 O O . PRO A 1 169 ? -2.853 9.943 1.040 1.00 93.81 169 PRO A O 1
ATOM 1226 N N . SER A 1 170 ? -2.728 12.002 1.919 1.00 91.44 170 SER A N 1
ATOM 1227 C CA . SER A 1 170 ? -4.142 12.337 1.691 1.00 91.44 170 SER A CA 1
ATOM 1228 C C . SER A 1 170 ? -4.417 12.681 0.218 1.00 91.44 170 SER A C 1
ATOM 1230 O O . SER A 1 170 ? -3.493 12.715 -0.587 1.00 91.44 170 SER A O 1
ATOM 1232 N N . GLY A 1 171 ? -5.673 12.991 -0.127 1.00 91.56 171 GLY A N 1
ATOM 1233 C CA . GLY A 1 171 ? -6.051 13.364 -1.499 1.00 91.56 171 GLY A CA 1
ATOM 1234 C C . GLY A 1 171 ? -6.330 12.170 -2.410 1.00 91.56 171 GLY A C 1
ATOM 1235 O O . GLY A 1 171 ? -6.122 12.274 -3.609 1.00 91.56 171 GLY A O 1
ATOM 1236 N N . TYR A 1 172 ? -6.765 11.049 -1.831 1.00 94.50 172 TYR A N 1
ATOM 1237 C CA . TYR A 1 172 ? -7.191 9.871 -2.577 1.00 94.50 172 TYR A CA 1
ATOM 1238 C C . TYR A 1 172 ? -8.711 9.809 -2.716 1.00 94.50 172 TYR A C 1
ATOM 1240 O O . TYR A 1 172 ? -9.450 10.132 -1.777 1.00 94.50 172 TYR A O 1
ATOM 1248 N N . GLU A 1 173 ? -9.177 9.297 -3.847 1.00 96.00 173 GLU A N 1
ATOM 1249 C CA . GLU A 1 173 ? -10.521 8.769 -3.997 1.00 96.00 173 GLU A CA 1
ATOM 1250 C C . GLU A 1 173 ? -10.589 7.347 -3.445 1.00 96.00 173 GLU A C 1
ATOM 1252 O O . GLU A 1 173 ? -9.648 6.559 -3.531 1.00 96.00 173 GLU A O 1
ATOM 1257 N N . ARG A 1 174 ? -11.733 7.002 -2.856 1.00 95.88 174 ARG A N 1
ATOM 1258 C CA . ARG A 1 174 ? -11.961 5.670 -2.308 1.00 95.88 174 ARG A CA 1
ATOM 1259 C C . ARG A 1 174 ? -13.248 5.083 -2.838 1.00 95.88 174 ARG A C 1
ATOM 1261 O O . ARG A 1 174 ? -14.317 5.659 -2.635 1.00 95.88 174 ARG A O 1
ATOM 1268 N N . THR A 1 175 ? -13.145 3.886 -3.386 1.00 96.25 175 THR A N 1
ATOM 1269 C CA . THR A 1 175 ? -14.281 3.081 -3.829 1.0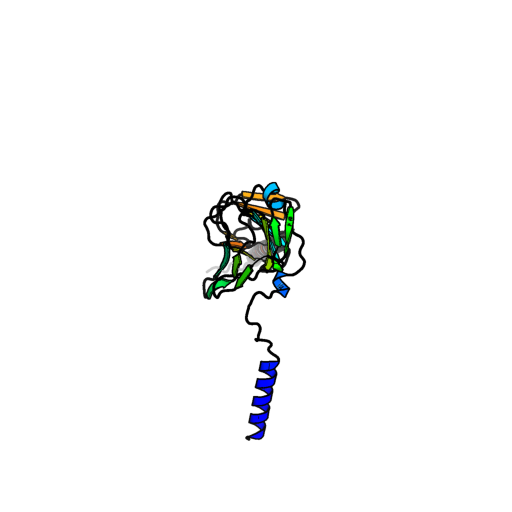0 96.25 175 THR A CA 1
ATOM 1270 C C . THR A 1 175 ? -14.192 1.682 -3.227 1.00 96.25 175 THR A C 1
ATOM 1272 O O . THR A 1 175 ? -13.156 1.264 -2.705 1.00 96.25 175 THR A O 1
ATOM 1275 N N . VAL A 1 176 ? -15.322 0.979 -3.204 1.00 96.00 176 VAL A N 1
ATOM 1276 C CA . VAL A 1 176 ? -15.382 -0.423 -2.787 1.00 96.00 176 VAL A CA 1
ATOM 1277 C C . VAL A 1 176 ? -16.020 -1.197 -3.926 1.00 96.00 176 VAL A C 1
ATOM 1279 O O . VAL A 1 176 ? -17.150 -0.893 -4.308 1.00 96.00 176 VAL A O 1
ATOM 1282 N N . VAL A 1 177 ? -15.283 -2.160 -4.468 1.00 94.38 177 VAL A N 1
ATOM 1283 C CA . VAL A 1 177 ? -15.691 -3.019 -5.584 1.00 94.38 177 VAL A CA 1
ATOM 1284 C C . VAL A 1 177 ? -15.381 -4.451 -5.168 1.00 94.38 177 VAL A C 1
ATOM 1286 O O . VAL A 1 177 ? -14.314 -4.704 -4.617 1.00 94.38 177 VAL A O 1
ATOM 1289 N N . ASP A 1 178 ? -16.337 -5.365 -5.332 1.00 92.00 178 ASP A N 1
ATOM 1290 C CA . ASP A 1 178 ? -16.178 -6.787 -4.985 1.00 92.00 178 ASP A CA 1
ATOM 1291 C C . ASP A 1 178 ? -15.618 -7.037 -3.570 1.00 92.00 178 ASP A C 1
ATOM 1293 O O . ASP A 1 178 ? -14.739 -7.864 -3.357 1.00 92.00 178 ASP A O 1
ATOM 1297 N N . ASP A 1 179 ? -16.117 -6.285 -2.581 1.00 93.06 179 ASP A N 1
ATOM 1298 C CA . ASP A 1 179 ? -15.675 -6.326 -1.174 1.00 93.06 179 ASP A CA 1
ATOM 1299 C C . ASP A 1 179 ? -14.209 -5.904 -0.923 1.00 93.06 179 ASP A C 1
ATOM 1301 O O . ASP A 1 179 ? -13.687 -5.994 0.195 1.00 93.06 179 ASP A O 1
ATOM 1305 N N . ARG A 1 180 ? -13.546 -5.344 -1.934 1.00 94.75 180 ARG A N 1
ATOM 1306 C CA . ARG A 1 180 ? -12.185 -4.813 -1.851 1.00 94.75 180 ARG A CA 1
ATOM 1307 C C . ARG A 1 180 ? -12.211 -3.294 -1.874 1.00 94.75 180 ARG A C 1
ATOM 1309 O O . ARG A 1 180 ? -12.990 -2.673 -2.589 1.00 94.75 180 ARG A O 1
ATOM 1316 N N . THR A 1 181 ? -11.370 -2.676 -1.049 1.00 96.50 181 THR A N 1
ATOM 1317 C CA . THR A 1 181 ? -11.231 -1.214 -1.036 1.00 96.50 181 THR A CA 1
ATOM 1318 C C . THR A 1 181 ? -10.181 -0.804 -2.056 1.00 96.50 181 THR A C 1
ATOM 1320 O O . THR A 1 181 ? -9.042 -1.255 -1.955 1.00 96.50 181 THR A O 1
ATOM 1323 N N . HIS A 1 182 ? -10.549 0.093 -2.960 1.00 97.25 182 HIS A N 1
ATOM 1324 C CA . HIS A 1 182 ? -9.656 0.722 -3.923 1.00 97.25 182 HIS A CA 1
ATOM 1325 C C . HIS A 1 182 ? -9.368 2.148 -3.455 1.00 97.25 182 HIS A C 1
ATOM 1327 O O . HIS A 1 182 ? -10.284 2.890 -3.084 1.00 97.25 182 HIS A O 1
ATOM 1333 N N . LEU A 1 183 ? -8.090 2.504 -3.410 1.00 97.06 183 LEU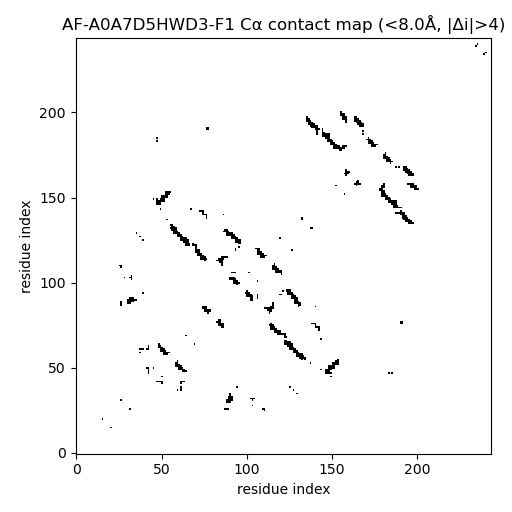 A N 1
ATOM 1334 C CA . LEU A 1 183 ? -7.601 3.833 -3.064 1.00 97.06 183 LEU A CA 1
ATOM 1335 C C . LEU A 1 183 ? -6.873 4.377 -4.287 1.00 97.06 183 LEU A C 1
ATOM 1337 O O . LEU A 1 183 ? -5.852 3.816 -4.670 1.00 97.06 183 LEU A O 1
ATOM 1341 N N . HIS A 1 184 ? -7.403 5.429 -4.892 1.00 97.50 184 HIS A N 1
ATOM 1342 C CA . HIS A 1 184 ? -6.871 6.012 -6.116 1.00 97.50 184 HIS A CA 1
ATOM 1343 C C . HIS A 1 184 ? -6.315 7.405 -5.826 1.00 97.50 184 HIS A C 1
ATOM 1345 O O . HIS A 1 184 ? -6.954 8.190 -5.136 1.00 97.50 184 HIS A O 1
ATOM 1351 N N . TRP A 1 185 ? -5.131 7.710 -6.342 1.00 97.25 185 TRP A N 1
ATOM 1352 C CA . TRP A 1 185 ? -4.520 9.033 -6.314 1.00 97.25 185 TRP A CA 1
ATOM 1353 C C . TRP A 1 185 ? -4.262 9.475 -7.748 1.00 97.25 185 TRP A C 1
ATOM 1355 O O . TRP A 1 185 ? -3.565 8.784 -8.492 1.00 97.25 185 TRP A O 1
ATOM 1365 N N . SER A 1 186 ? -4.727 10.669 -8.111 1.00 95.50 186 SER A N 1
ATOM 1366 C CA . SER A 1 186 ? -4.438 11.250 -9.426 1.00 95.50 186 SER A CA 1
ATOM 1367 C C . SER A 1 186 ? -2.957 11.602 -9.615 1.00 95.50 186 SER A C 1
ATOM 1369 O O . SER A 1 186 ? -2.459 11.598 -10.735 1.00 95.50 186 SER A O 1
ATOM 1371 N N . SER A 1 187 ? -2.255 11.940 -8.530 1.00 94.06 187 SER A N 1
ATOM 1372 C CA . SER A 1 187 ? -0.825 12.249 -8.526 1.00 94.06 187 SER A CA 1
ATOM 1373 C C . SER A 1 187 ? -0.255 12.071 -7.122 1.00 94.06 187 SER A C 1
ATOM 1375 O O . SER A 1 187 ? -0.904 12.432 -6.137 1.00 94.06 187 SER A O 1
ATOM 1377 N N . VAL A 1 188 ? 0.952 11.515 -7.022 1.00 94.25 188 VAL A N 1
ATOM 1378 C CA . VAL A 1 188 ? 1.640 11.295 -5.745 1.00 94.25 188 VAL A CA 1
ATOM 1379 C C . VAL A 1 188 ? 3.048 11.880 -5.795 1.00 94.25 188 VAL A C 1
ATOM 1381 O O . VAL A 1 188 ? 3.896 11.410 -6.544 1.00 94.25 188 VAL A O 1
ATOM 1384 N N . GLU A 1 189 ? 3.309 12.884 -4.958 1.00 92.06 189 GLU A N 1
ATOM 1385 C CA . GLU A 1 189 ? 4.644 13.491 -4.792 1.00 92.06 189 GLU A CA 1
ATOM 1386 C C . GLU A 1 189 ? 5.415 12.938 -3.583 1.00 92.06 189 GLU A C 1
ATOM 1388 O O . GLU A 1 189 ? 6.602 13.200 -3.417 1.00 92.06 189 GLU A O 1
ATOM 1393 N N . ALA A 1 190 ? 4.739 12.198 -2.701 1.00 90.06 190 ALA A N 1
ATOM 1394 C CA . ALA A 1 190 ? 5.377 11.588 -1.542 1.00 90.06 190 ALA A CA 1
ATOM 1395 C C . ALA A 1 190 ? 6.309 10.446 -1.971 1.00 90.06 190 ALA A C 1
ATOM 1397 O O . ALA A 1 190 ? 6.016 9.748 -2.929 1.00 90.06 190 ALA A O 1
ATOM 1398 N N . ASN A 1 191 ? 7.364 10.179 -1.198 1.00 89.31 191 ASN A N 1
ATOM 1399 C CA . ASN A 1 191 ? 8.298 9.078 -1.482 1.00 89.31 191 ASN A CA 1
ATOM 1400 C C . ASN A 1 191 ? 7.696 7.682 -1.232 1.00 89.31 191 ASN A C 1
ATOM 1402 O O . ASN A 1 191 ? 8.224 6.676 -1.703 1.00 89.31 191 ASN A O 1
ATOM 1406 N N . GLN A 1 192 ? 6.623 7.593 -0.442 1.00 92.19 192 GLN A N 1
ATOM 1407 C CA . GLN A 1 192 ? 6.028 6.324 -0.034 1.00 92.19 192 GLN A CA 1
ATOM 1408 C C . GLN A 1 192 ? 4.531 6.478 0.252 1.00 92.19 192 GLN A C 1
ATOM 1410 O O . GLN A 1 192 ? 4.099 7.429 0.909 1.00 92.19 192 GLN A O 1
ATOM 1415 N N . LEU A 1 193 ? 3.755 5.482 -0.172 1.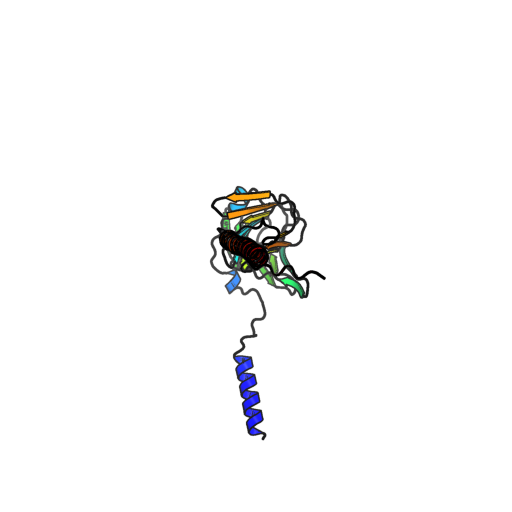00 94.19 193 LEU A N 1
ATOM 1416 C CA . LEU A 1 193 ? 2.375 5.259 0.243 1.00 94.19 193 LEU A CA 1
ATOM 1417 C C . LEU A 1 193 ? 2.361 4.375 1.493 1.00 94.19 193 LEU A C 1
ATOM 1419 O O . LEU A 1 193 ? 2.996 3.319 1.534 1.00 94.19 193 LEU A O 1
ATOM 1423 N N . SER A 1 194 ? 1.618 4.787 2.515 1.00 94.06 194 SER A N 1
ATOM 1424 C CA . SER A 1 194 ? 1.426 4.018 3.744 1.00 94.06 194 SER A CA 1
ATOM 1425 C C . SER A 1 194 ? -0.058 3.859 4.029 1.00 94.06 194 SER A C 1
ATOM 1427 O O . SER A 1 194 ? -0.782 4.842 4.210 1.00 94.06 194 SER A O 1
ATOM 1429 N N . VAL A 1 195 ? -0.511 2.607 4.070 1.00 95.25 195 VAL A N 1
ATOM 1430 C CA . VAL A 1 195 ? -1.908 2.257 4.310 1.00 95.25 195 VAL A CA 1
ATOM 1431 C C . VAL A 1 195 ? -2.007 1.275 5.468 1.00 95.25 195 VAL A C 1
ATOM 1433 O O . VAL A 1 195 ? -1.624 0.113 5.358 1.00 95.25 195 VAL A O 1
ATOM 1436 N N . ARG A 1 196 ? -2.563 1.731 6.588 1.00 95.00 196 ARG A N 1
ATOM 1437 C CA . ARG A 1 196 ? -3.019 0.895 7.698 1.00 95.00 196 ARG A CA 1
ATOM 1438 C C . ARG A 1 196 ? -4.498 0.597 7.516 1.00 95.00 196 ARG A C 1
ATOM 1440 O O . ARG A 1 196 ? -5.301 1.512 7.329 1.00 95.00 196 ARG A O 1
ATOM 1447 N N . TYR A 1 197 ? -4.850 -0.675 7.610 1.00 94.75 197 TYR A N 1
ATOM 1448 C CA . TYR A 1 197 ? -6.200 -1.160 7.358 1.00 94.75 197 TYR A CA 1
ATOM 1449 C C . TYR A 1 197 ? -6.630 -2.169 8.427 1.00 94.75 197 TYR A C 1
ATOM 1451 O O . TYR A 1 197 ? -5.826 -2.685 9.205 1.00 94.75 197 TYR A O 1
ATOM 1459 N N . TYR A 1 198 ? -7.929 -2.431 8.479 1.00 94.06 198 TYR A N 1
ATOM 1460 C CA . TYR A 1 198 ? -8.558 -3.316 9.449 1.00 94.06 198 TYR A CA 1
ATOM 1461 C C . TYR A 1 198 ? -9.599 -4.200 8.764 1.00 94.06 198 TYR A C 1
ATOM 1463 O O . TYR A 1 198 ? -10.152 -3.827 7.730 1.00 94.06 198 TYR A O 1
ATOM 1471 N N . LEU A 1 199 ? -9.881 -5.358 9.360 1.00 93.81 199 LEU A N 1
ATOM 1472 C CA . LEU A 1 199 ? -10.927 -6.253 8.881 1.00 93.81 199 LEU A CA 1
ATOM 1473 C C . LEU A 1 199 ? -12.293 -5.712 9.316 1.00 93.81 199 LEU A C 1
ATOM 1475 O O . LEU A 1 199 ? -12.525 -5.517 10.509 1.00 93.81 199 LEU A O 1
ATOM 1479 N N . GLU A 1 200 ? -13.206 -5.492 8.372 1.00 93.00 200 GLU A N 1
ATOM 1480 C CA . GLU A 1 200 ? -14.522 -4.897 8.653 1.00 93.00 200 GLU A CA 1
ATOM 1481 C C . GLU A 1 200 ? -15.319 -5.707 9.685 1.00 93.00 200 GLU A C 1
ATOM 1483 O O . GLU A 1 200 ? -15.944 -5.158 10.594 1.00 93.00 200 GLU A O 1
ATOM 1488 N N . ARG A 1 201 ? -15.209 -7.037 9.617 1.00 93.31 201 ARG A N 1
ATOM 1489 C CA . ARG A 1 201 ? -15.855 -7.955 10.559 1.00 93.31 201 ARG A CA 1
ATOM 1490 C C . ARG A 1 201 ? -15.435 -7.728 12.014 1.00 93.31 201 ARG A C 1
ATOM 1492 O O . ARG A 1 201 ? -16.283 -7.828 12.902 1.00 93.31 201 ARG A O 1
ATOM 1499 N N . ASP A 1 202 ? -14.167 -7.404 12.263 1.00 92.62 202 ASP A N 1
ATOM 1500 C CA . ASP A 1 202 ? -13.657 -7.171 13.622 1.00 92.62 202 ASP A CA 1
ATOM 1501 C C . ASP A 1 202 ? -14.344 -5.956 14.263 1.00 92.62 202 ASP A C 1
ATOM 1503 O O . ASP A 1 202 ? -14.603 -5.946 15.468 1.00 92.62 202 ASP A O 1
ATOM 1507 N N . VAL A 1 203 ? -14.711 -4.954 13.456 1.00 91.75 203 VAL A N 1
ATOM 1508 C CA . VAL A 1 203 ? -15.414 -3.757 13.937 1.00 91.75 203 VAL A CA 1
ATOM 1509 C C . VAL A 1 203 ? -16.826 -4.094 14.396 1.00 91.75 203 VAL A C 1
ATOM 1511 O O . VAL A 1 203 ? -17.242 -3.621 15.452 1.00 91.75 203 VAL A O 1
ATOM 1514 N N . TYR A 1 204 ? -17.554 -4.945 13.669 1.00 92.50 204 TYR A N 1
ATOM 1515 C CA . TYR A 1 204 ? -18.890 -5.371 14.094 1.00 92.50 204 TYR A CA 1
ATOM 1516 C C . TYR A 1 204 ? -18.859 -6.191 15.384 1.00 92.50 204 TYR A C 1
ATOM 1518 O O . TYR A 1 204 ? -19.708 -5.997 16.254 1.00 92.50 204 TYR A O 1
ATOM 1526 N N . LEU A 1 205 ? -17.861 -7.067 15.542 1.00 94.75 205 LEU A N 1
ATOM 1527 C CA . LEU A 1 205 ? -17.674 -7.831 16.778 1.00 94.75 205 LEU A CA 1
ATOM 1528 C C . LEU A 1 205 ? -17.393 -6.906 17.965 1.00 94.75 205 LEU A C 1
ATOM 1530 O O . LEU A 1 205 ? -18.009 -7.048 19.023 1.00 94.75 205 LEU A O 1
ATOM 1534 N N . PHE A 1 206 ? -16.508 -5.927 17.774 1.00 94.12 206 PHE A N 1
ATOM 1535 C CA . PHE A 1 206 ? -16.196 -4.947 18.806 1.00 94.12 206 PHE A CA 1
ATOM 1536 C C . PHE A 1 206 ? -17.414 -4.086 19.161 1.00 94.12 206 PHE A C 1
ATOM 1538 O O . PHE A 1 206 ? -17.743 -3.938 20.337 1.00 94.12 206 PHE A O 1
ATOM 1545 N N . ALA A 1 207 ? -18.132 -3.572 18.160 1.00 94.00 207 ALA A N 1
ATOM 1546 C CA . ALA A 1 207 ? -19.340 -2.779 18.366 1.00 94.00 207 ALA A CA 1
ATOM 1547 C C . ALA A 1 207 ? -20.427 -3.571 19.112 1.00 94.00 207 ALA A C 1
ATOM 1549 O O . ALA A 1 207 ? -21.042 -3.044 20.039 1.00 94.00 207 ALA A O 1
ATOM 1550 N N . GLY A 1 208 ? -20.621 -4.848 18.765 1.00 97.38 208 GLY A N 1
ATOM 1551 C CA . GLY A 1 208 ? -21.550 -5.737 19.462 1.00 97.38 208 GLY A CA 1
ATOM 1552 C C . GLY A 1 208 ? -21.177 -5.951 20.931 1.00 97.38 208 GLY A C 1
ATOM 1553 O O . GLY A 1 208 ? -22.040 -5.877 21.807 1.00 97.38 208 GLY A O 1
ATOM 1554 N N . LEU A 1 209 ? -19.888 -6.144 21.223 1.00 97.88 209 LEU A N 1
ATOM 1555 C CA . LEU A 1 209 ? -19.396 -6.289 22.595 1.00 97.88 209 LEU A CA 1
ATOM 1556 C C . LEU A 1 209 ? -19.579 -5.002 23.409 1.00 97.88 209 LEU A C 1
ATOM 1558 O O . LEU A 1 209 ? -20.032 -5.060 24.552 1.00 97.88 209 LEU A O 1
ATOM 1562 N N . VAL A 1 210 ? -19.281 -3.841 22.821 1.00 97.19 210 VAL A N 1
ATOM 1563 C CA . VAL A 1 210 ? -19.494 -2.535 23.464 1.00 97.19 210 VAL A CA 1
ATOM 1564 C C . VAL A 1 210 ? -20.976 -2.307 23.756 1.00 97.19 210 VAL A C 1
ATOM 1566 O O . VAL A 1 210 ? -21.319 -1.882 24.859 1.00 97.19 210 VAL A O 1
ATOM 1569 N N . ALA A 1 211 ? -21.864 -2.634 22.815 1.00 98.19 211 ALA A N 1
ATOM 1570 C CA . ALA A 1 211 ? -23.305 -2.525 23.018 1.00 98.19 211 ALA A CA 1
ATOM 1571 C C . ALA A 1 211 ? -23.791 -3.428 24.165 1.00 98.19 211 ALA A C 1
ATOM 1573 O O . ALA A 1 211 ? -24.547 -2.978 25.027 1.00 98.19 211 ALA A O 1
ATOM 1574 N N . LEU A 1 212 ? -23.310 -4.674 24.228 1.00 98.38 212 LEU A N 1
ATOM 1575 C CA . LEU A 1 212 ? -23.631 -5.595 25.320 1.00 98.38 212 LEU A CA 1
ATOM 1576 C C . LEU A 1 212 ? -23.134 -5.066 26.675 1.00 98.38 212 LEU A C 1
ATOM 1578 O O . LEU A 1 212 ? -23.885 -5.061 27.649 1.00 98.38 212 LEU A O 1
ATOM 1582 N N . ALA A 1 213 ? -21.893 -4.578 26.737 1.00 98.44 213 ALA A N 1
ATOM 1583 C CA . ALA A 1 213 ? -21.328 -3.995 27.951 1.00 98.44 213 ALA A CA 1
ATOM 1584 C C . ALA A 1 213 ? -22.113 -2.753 28.410 1.00 98.44 213 ALA A C 1
ATOM 1586 O O . ALA A 1 213 ? -22.391 -2.602 29.601 1.00 98.44 213 ALA A O 1
ATOM 1587 N N . ALA A 1 214 ? -22.534 -1.899 27.473 1.00 98.44 214 ALA A N 1
ATOM 1588 C CA . ALA A 1 214 ? -23.369 -0.738 27.762 1.00 98.44 214 ALA A CA 1
ATOM 1589 C C . ALA A 1 214 ? -24.737 -1.143 28.338 1.00 98.44 214 ALA A C 1
ATOM 1591 O O . ALA A 1 214 ? -25.185 -0.542 29.314 1.00 98.44 214 ALA A O 1
ATOM 1592 N N . LEU A 1 215 ? -25.374 -2.191 27.802 1.00 98.50 215 LEU A N 1
ATOM 1593 C CA . LEU A 1 215 ? -26.633 -2.719 28.341 1.00 98.50 215 LEU A CA 1
ATOM 1594 C C . LEU A 1 215 ? -26.477 -3.223 29.779 1.00 98.50 215 LEU A C 1
ATOM 1596 O O . LEU A 1 215 ? -27.310 -2.909 30.630 1.00 98.50 215 LEU A O 1
ATOM 1600 N N . VAL A 1 216 ? -25.396 -3.951 30.072 1.00 98.50 216 VAL A N 1
ATOM 1601 C CA . VAL A 1 216 ? -25.093 -4.414 31.436 1.00 98.50 216 VAL A CA 1
ATOM 1602 C C . VAL A 1 216 ? -24.865 -3.230 32.377 1.00 98.50 216 VAL A C 1
ATOM 1604 O O . VAL A 1 216 ? -25.425 -3.207 33.473 1.00 98.50 216 VAL A O 1
ATOM 1607 N N . ALA A 1 217 ? -24.103 -2.221 31.947 1.00 98.06 217 ALA A N 1
ATOM 1608 C CA . ALA A 1 217 ? -23.849 -1.022 32.743 1.00 98.06 217 ALA A CA 1
ATOM 1609 C C . ALA A 1 217 ? -25.145 -0.255 33.057 1.00 98.06 217 ALA A C 1
ATOM 1611 O O . ALA A 1 217 ? -25.396 0.086 34.213 1.00 98.06 217 ALA A O 1
ATOM 1612 N N . VAL A 1 218 ? -26.005 -0.036 32.056 1.00 98.19 218 VAL A N 1
ATOM 1613 C CA . VAL A 1 218 ? -27.313 0.612 32.242 1.00 98.19 218 VAL A CA 1
ATOM 1614 C C . VAL A 1 218 ? -28.203 -0.215 33.171 1.00 98.19 218 VAL A C 1
ATOM 1616 O O . VAL A 1 218 ? -28.793 0.341 34.097 1.00 98.19 218 VAL A O 1
ATOM 1619 N N . GLY A 1 219 ? -28.261 -1.535 32.977 1.00 97.75 219 GLY A N 1
ATOM 1620 C CA . GLY A 1 219 ? -29.010 -2.446 33.844 1.00 97.75 219 GLY A CA 1
ATOM 1621 C C . GLY A 1 219 ? -28.552 -2.373 35.302 1.00 97.75 219 GLY A C 1
ATOM 1622 O O . GLY A 1 219 ? -29.385 -2.253 36.199 1.00 97.75 219 GLY A O 1
ATOM 1623 N N . GLY A 1 220 ? -27.238 -2.349 35.537 1.00 97.19 220 GLY A N 1
ATOM 1624 C CA . GLY A 1 220 ? -26.655 -2.164 36.865 1.00 97.19 220 GLY A CA 1
ATOM 1625 C C . GLY A 1 220 ? -27.039 -0.824 37.494 1.00 97.19 220 GLY A C 1
ATOM 1626 O O . GLY A 1 220 ? -27.514 -0.791 38.627 1.00 97.19 220 GLY A O 1
ATOM 1627 N N . VAL A 1 221 ? -26.915 0.282 36.752 1.00 97.31 221 VAL A N 1
ATOM 1628 C CA . VAL A 1 221 ? -27.305 1.622 37.234 1.00 97.31 221 VAL A CA 1
ATOM 1629 C C . VAL A 1 221 ? -28.788 1.671 37.608 1.00 97.31 221 VAL A C 1
ATOM 1631 O O . VAL A 1 221 ? -29.141 2.199 38.665 1.00 97.31 221 VAL A O 1
ATOM 1634 N N . VAL A 1 222 ? -29.665 1.110 36.772 1.00 97.44 222 VAL A N 1
ATOM 1635 C CA . VAL A 1 222 ? -31.107 1.042 37.052 1.00 97.44 222 VAL A CA 1
ATOM 1636 C C . VAL A 1 222 ? -31.378 0.189 38.290 1.00 97.44 222 VAL A C 1
ATOM 1638 O O . VAL A 1 222 ? -32.112 0.628 39.175 1.00 97.44 222 VAL A O 1
ATOM 1641 N N . TYR A 1 223 ? -30.756 -0.988 38.390 1.00 96.25 223 TYR A N 1
ATOM 1642 C CA . TYR A 1 223 ? -30.897 -1.883 39.537 1.00 96.25 223 TYR A CA 1
ATOM 1643 C C . TYR A 1 223 ? -30.489 -1.199 40.848 1.00 96.25 223 TYR A C 1
ATOM 1645 O O . TYR A 1 223 ? -31.284 -1.163 41.789 1.00 96.25 223 TYR A O 1
ATOM 1653 N N . PHE A 1 224 ? -29.306 -0.578 40.895 1.00 95.00 224 PHE A N 1
ATOM 1654 C CA . PHE A 1 224 ? -28.836 0.126 42.090 1.00 95.00 224 PHE A CA 1
ATOM 1655 C C . PHE A 1 224 ? -29.736 1.307 42.457 1.00 95.00 224 PHE A C 1
ATOM 1657 O O . PHE A 1 224 ? -30.039 1.499 43.633 1.00 95.00 224 PHE A O 1
ATOM 1664 N N . ARG A 1 225 ? -30.249 2.065 41.476 1.00 95.00 225 ARG A N 1
ATOM 1665 C CA . ARG A 1 225 ? -31.220 3.134 41.763 1.00 95.00 225 ARG A CA 1
ATOM 1666 C C . ARG A 1 225 ? -32.529 2.611 42.343 1.00 95.00 225 ARG A C 1
ATOM 1668 O O . ARG A 1 225 ? -33.096 3.252 43.224 1.00 95.00 225 ARG A O 1
ATOM 1675 N N . LEU A 1 226 ? -33.024 1.474 41.859 1.00 93.50 226 LEU A N 1
ATOM 1676 C CA . LEU A 1 226 ? -34.227 0.852 42.414 1.00 93.50 226 LEU A CA 1
ATOM 1677 C C . LEU A 1 226 ? -33.983 0.314 43.828 1.00 93.50 226 LEU A C 1
ATOM 1679 O O . LEU A 1 226 ? -34.865 0.433 44.676 1.00 93.50 226 LEU A O 1
ATOM 1683 N N . GLN A 1 227 ? -32.797 -0.236 44.093 1.00 91.69 227 GLN A N 1
ATOM 1684 C CA . GLN A 1 227 ? -32.419 -0.735 45.413 1.00 91.69 227 GLN A CA 1
ATOM 1685 C C . GLN A 1 227 ? -32.314 0.397 46.441 1.00 91.69 227 GLN A C 1
ATOM 1687 O O . GLN A 1 227 ? -32.883 0.275 47.522 1.00 91.69 227 GLN A O 1
ATOM 1692 N N . ILE A 1 228 ? -31.675 1.517 46.085 1.00 91.19 228 ILE A N 1
ATOM 1693 C CA . ILE A 1 228 ? -31.579 2.701 46.956 1.00 91.19 228 ILE A CA 1
ATOM 1694 C C . ILE A 1 228 ? -32.976 3.215 47.324 1.00 91.19 228 ILE A C 1
ATOM 1696 O O . ILE A 1 228 ? -33.265 3.383 48.502 1.00 91.19 228 ILE A O 1
ATOM 1700 N N . ARG A 1 229 ? -33.890 3.347 46.351 1.00 86.38 229 ARG A N 1
ATOM 1701 C CA . ARG A 1 229 ? -35.271 3.796 46.619 1.00 86.38 229 ARG A CA 1
ATOM 1702 C C . ARG A 1 229 ? -36.060 2.857 47.532 1.00 86.38 229 ARG A C 1
ATOM 1704 O O . ARG A 1 229 ? -36.949 3.307 48.247 1.00 86.38 229 ARG A O 1
ATOM 1711 N N . ARG A 1 230 ? -35.801 1.545 47.468 1.00 84.50 230 ARG A N 1
ATOM 1712 C CA . ARG A 1 230 ? -36.431 0.578 48.383 1.00 84.50 230 ARG A CA 1
ATOM 1713 C C . ARG A 1 230 ? -35.898 0.750 49.802 1.00 84.50 230 ARG A C 1
ATOM 1715 O O . ARG A 1 230 ? -36.699 0.821 50.721 1.00 84.50 230 ARG A O 1
ATOM 1722 N N . LEU A 1 231 ? -34.581 0.892 49.946 1.00 83.12 231 LEU A N 1
ATOM 1723 C CA . LEU A 1 231 ? -33.933 1.131 51.236 1.00 83.12 231 LEU A CA 1
ATOM 1724 C C . LEU A 1 231 ? -34.358 2.469 51.869 1.00 83.12 231 LEU A C 1
ATOM 1726 O O . LEU A 1 231 ? -34.507 2.541 53.083 1.00 83.12 231 LEU A O 1
ATOM 1730 N N . GLU A 1 232 ? -34.582 3.514 51.066 1.00 79.44 232 GLU A N 1
ATOM 1731 C CA . GLU A 1 232 ? -35.111 4.806 51.535 1.00 79.44 232 GLU A CA 1
ATOM 1732 C C . GLU A 1 232 ? -36.535 4.677 52.093 1.00 79.44 232 GLU A C 1
ATOM 1734 O O . GLU A 1 232 ? -36.789 5.129 53.207 1.00 79.44 232 GLU A O 1
ATOM 1739 N N . ARG A 1 233 ? -37.440 3.997 51.373 1.00 79.31 233 ARG A N 1
ATOM 1740 C CA . ARG A 1 233 ? -38.821 3.763 51.841 1.00 79.31 233 ARG A CA 1
ATOM 1741 C C . ARG A 1 233 ? -38.879 2.923 53.106 1.00 79.31 233 ARG A C 1
ATOM 1743 O O . ARG A 1 233 ? -39.643 3.220 54.014 1.00 79.31 233 ARG A O 1
ATOM 1750 N N . GLU A 1 234 ? -38.059 1.882 53.172 1.00 78.00 234 GLU A N 1
ATOM 1751 C CA . GLU A 1 234 ? -37.998 1.008 54.342 1.00 78.00 234 GLU A CA 1
ATOM 1752 C C . GLU A 1 234 ? -37.468 1.771 55.569 1.00 78.00 234 GLU A C 1
ATOM 1754 O O . GLU A 1 234 ? -37.925 1.538 56.686 1.00 78.00 234 GLU A O 1
ATOM 1759 N N . ARG A 1 235 ? -36.582 2.760 55.371 1.00 74.38 235 ARG A N 1
ATOM 1760 C CA . ARG A 1 235 ? -36.172 3.708 56.420 1.00 74.38 235 ARG A CA 1
ATOM 1761 C C . ARG A 1 235 ? -37.299 4.636 56.873 1.00 74.38 235 ARG A C 1
ATOM 1763 O O . ARG A 1 235 ? -37.444 4.816 58.080 1.00 74.38 235 ARG A O 1
ATOM 1770 N N . GLU A 1 236 ? -38.073 5.200 55.943 1.00 72.69 236 GLU A N 1
ATOM 1771 C CA . GLU A 1 236 ? -39.242 6.036 56.270 1.00 72.69 236 GLU A CA 1
ATOM 1772 C C . GLU A 1 236 ? -40.284 5.248 57.079 1.00 72.69 236 GLU A C 1
ATOM 1774 O O . GLU A 1 236 ? -40.798 5.744 58.078 1.00 72.69 236 GLU A O 1
ATOM 1779 N N . GLU A 1 237 ? -40.554 3.995 56.703 1.00 76.25 237 GLU A N 1
ATOM 1780 C CA . GLU A 1 237 ? -41.534 3.140 57.387 1.00 76.25 237 GLU A CA 1
ATOM 1781 C C . GLU A 1 237 ? -41.037 2.609 58.742 1.00 76.25 237 GLU A C 1
ATOM 1783 O O . GLU A 1 237 ? -41.835 2.402 59.656 1.00 76.25 237 GLU A O 1
ATOM 1788 N N . SER A 1 238 ? -39.724 2.427 58.908 1.00 72.50 238 SER A N 1
ATOM 1789 C CA . SER A 1 238 ? -39.126 1.949 60.165 1.00 72.50 238 SER A CA 1
ATOM 1790 C C . SER A 1 238 ? -39.009 3.031 61.246 1.00 72.50 238 SER A C 1
ATOM 1792 O O . SER A 1 238 ? -38.573 2.730 62.358 1.00 72.50 238 SER A O 1
ATOM 1794 N N . GLY A 1 239 ? -39.371 4.285 60.949 1.00 56.66 239 GLY A N 1
ATOM 1795 C CA . GLY A 1 239 ? -39.414 5.362 61.942 1.00 56.66 239 GLY A CA 1
ATOM 1796 C C . GLY A 1 239 ? -38.053 5.740 62.538 1.00 56.66 239 GLY A C 1
ATOM 1797 O O . GLY A 1 239 ? -37.993 6.234 63.660 1.00 56.66 239 GLY A O 1
ATOM 1798 N N . LEU A 1 240 ? -36.954 5.522 61.809 1.00 55.50 240 LEU A N 1
ATOM 1799 C CA . LEU A 1 240 ? -35.624 6.033 62.168 1.00 55.50 240 LEU A CA 1
ATOM 1800 C C . LEU A 1 240 ? -35.410 7.427 61.563 1.00 55.50 240 LEU A C 1
ATOM 1802 O O . LEU A 1 240 ? -34.424 7.668 60.871 1.00 55.50 240 LEU A O 1
ATOM 1806 N N . ASP A 1 241 ? -36.340 8.338 61.837 1.00 56.19 241 ASP A N 1
ATOM 1807 C CA . ASP A 1 241 ? -36.054 9.770 61.809 1.00 56.19 241 ASP A CA 1
ATOM 1808 C C . ASP A 1 241 ? -35.684 10.150 63.249 1.00 56.19 241 ASP A C 1
ATOM 1810 O O . ASP A 1 241 ? -36.521 10.509 64.081 1.00 56.19 241 ASP A O 1
ATOM 1814 N N . VAL A 1 242 ? -34.421 9.893 63.601 1.00 51.34 242 VAL A N 1
ATOM 1815 C CA . VAL A 1 242 ? -33.855 10.376 64.861 1.00 51.34 242 VAL A CA 1
ATOM 1816 C C . VAL A 1 242 ? -33.587 11.857 64.639 1.00 51.34 242 VAL A C 1
ATOM 1818 O O . VAL A 1 242 ? -32.704 12.217 63.866 1.00 51.34 242 VAL A O 1
ATOM 1821 N N . ASN A 1 243 ? -34.404 12.696 65.271 1.00 46.84 243 ASN A N 1
ATOM 1822 C CA . ASN A 1 243 ? -34.146 14.125 65.379 1.00 46.84 243 ASN A CA 1
ATOM 1823 C C . ASN A 1 243 ? -32.768 14.377 66.031 1.00 46.84 243 ASN A C 1
ATOM 1825 O O . ASN A 1 243 ? -32.438 13.707 67.012 1.00 46.84 243 ASN A O 1
ATOM 1829 N N . GLU A 1 244 ? -32.092 15.408 65.504 1.00 39.94 244 GLU A N 1
ATOM 1830 C CA . GLU A 1 244 ? -30.797 16.041 65.869 1.00 39.94 244 GLU A CA 1
ATOM 1831 C C . GLU A 1 244 ? -29.489 15.444 65.317 1.00 39.94 244 GLU A C 1
ATOM 1833 O O . GLU A 1 244 ? -29.052 14.348 65.733 1.00 39.94 244 GLU A O 1
#